Protein AF-A0A931U7K0-F1 (afdb_monomer_lite)

Foldseek 3Di:
DDDDDDDDDDDDDDPPPPPPPPPPDPVVVVVVVVVVLQVLLVVLLLVQQVCLVLLLCLLVLLLLLQQLPDDNVQSCCCLVPQKHAFFAPDLVDHDRAWIARSNQRFIWGNPDPAQADADALPPGDDDDDPHRTDGQDSNRCCVTAVPDDPVSGDDSVVSSVVSNVSSPGDGPDDVVVVVVSVVCSVVSVVVSVVVNVRHDNVSSNVVCVVVVRDD

Secondary structure (DSSP, 8-state):
--------------------------HHHHHHHHHHHHHHHHHHHHHHHTTHHHHTTHHHHHHHHTTSSS-HHHHHHHHHHSEEEEEEEETTEEEEEEEEETTT--EEESS-SS------TTS-----TT---EEPPHHHHIIIIISS-TTTS--HHHHHHHHHHHHHSPP-S-HHHHHHHHHHHHHHHHHHHHHHHTS-HHHHHHHHHHTT---

Radius of gyration: 27.3 Å; chains: 1; bounding box: 42×77×93 Å

Sequence (215 aa):
MFRLSNAKSKRGGPEFREIVASVEWPNQAVENADKIVAQAAWEIRQYYFRQIHLLRQIPYLALEANGHGGWLDECGRAYRHCIMAVHQEEETFGSYDMFIELRSGVLIGATSPDKSYYITPAQTIQFGENASLSCAGDKEIYTKLAHQDERFRFNVIDKIHYLKEMAERPYHNQPEEVADAFRDKEQYRLELDEMMATLPEEQVLDVLRSRGFDI

pLDDT: mean 73.13, std 19.92, range [29.05, 96.69]

Structure (mmCIF, N/CA/C/O backbone):
data_AF-A0A931U7K0-F1
#
_entry.id   AF-A0A931U7K0-F1
#
loop_
_atom_site.group_PDB
_atom_site.id
_atom_site.type_symbol
_atom_site.label_atom_id
_atom_site.label_alt_id
_atom_site.label_comp_id
_atom_site.label_asym_id
_atom_site.label_entity_id
_atom_site.label_seq_id
_atom_site.pdbx_PDB_ins_code
_atom_site.Cartn_x
_atom_site.Cartn_y
_atom_site.Cartn_z
_atom_site.occupancy
_atom_site.B_iso_or_equiv
_atom_site.auth_seq_id
_atom_site.auth_comp_id
_atom_site.auth_asym_id
_atom_site.auth_atom_id
_atom_site.pdbx_PDB_model_num
ATOM 1 N N . MET A 1 1 ? 12.683 57.704 -71.465 1.00 34.00 1 MET A N 1
ATOM 2 C CA . MET A 1 1 ? 13.774 57.615 -70.471 1.00 34.00 1 MET A CA 1
ATOM 3 C C . MET A 1 1 ? 13.679 56.268 -69.767 1.00 34.00 1 MET A C 1
ATOM 5 O O . MET A 1 1 ? 12.595 55.923 -69.333 1.00 34.00 1 MET A O 1
ATOM 9 N N . PHE A 1 2 ? 14.819 55.576 -69.695 1.00 29.05 2 PHE A N 1
ATOM 10 C CA . PHE A 1 2 ? 15.212 54.442 -68.841 1.00 29.05 2 PHE A CA 1
ATOM 11 C C . PHE A 1 2 ? 14.593 53.026 -68.966 1.00 29.05 2 PHE A C 1
ATOM 13 O O . PHE A 1 2 ? 13.405 52.785 -68.805 1.00 29.05 2 PHE A O 1
ATOM 20 N N . ARG A 1 3 ? 15.546 52.108 -69.218 1.00 37.50 3 ARG A N 1
ATOM 21 C CA . ARG A 1 3 ? 15.610 50.636 -69.149 1.00 37.50 3 ARG A CA 1
ATOM 22 C C . ARG A 1 3 ? 15.096 50.035 -67.831 1.00 37.50 3 ARG A C 1
ATOM 24 O O . ARG A 1 3 ? 15.230 50.682 -66.803 1.00 37.50 3 ARG A O 1
ATOM 31 N N . LEU A 1 4 ? 14.794 48.729 -67.851 1.00 33.03 4 LEU A N 1
ATOM 32 C CA . LEU A 1 4 ? 15.520 47.713 -67.063 1.00 33.03 4 LEU A CA 1
ATOM 33 C C . LEU A 1 4 ? 15.369 46.313 -67.694 1.00 33.03 4 LEU A C 1
ATOM 35 O O . LEU A 1 4 ? 14.311 45.926 -68.176 1.00 33.03 4 LEU A O 1
ATOM 39 N N . SER A 1 5 ? 16.490 45.597 -67.743 1.00 36.03 5 SER A N 1
ATOM 40 C CA . SER A 1 5 ? 16.723 44.302 -68.385 1.00 36.03 5 SER A CA 1
ATOM 41 C C . SER A 1 5 ? 16.545 43.142 -67.402 1.00 36.03 5 SER A C 1
ATOM 43 O O . SER A 1 5 ? 17.238 43.109 -66.387 1.00 36.03 5 SER A O 1
ATOM 45 N N . ASN A 1 6 ? 15.721 42.145 -67.739 1.00 34.81 6 ASN A N 1
ATOM 46 C CA . ASN A 1 6 ? 15.686 40.863 -67.028 1.00 34.81 6 ASN A CA 1
ATOM 47 C C . ASN A 1 6 ? 16.740 39.910 -67.608 1.00 34.81 6 ASN A C 1
ATOM 49 O O . ASN A 1 6 ? 16.528 39.276 -68.642 1.00 34.81 6 ASN A O 1
ATOM 53 N N . ALA A 1 7 ? 17.883 39.806 -66.929 1.00 37.69 7 ALA A N 1
ATOM 54 C CA . ALA A 1 7 ? 18.879 38.775 -67.184 1.00 37.69 7 ALA A CA 1
ATOM 55 C C . ALA A 1 7 ? 18.537 37.512 -66.376 1.00 37.69 7 ALA A C 1
ATOM 57 O O . ALA A 1 7 ? 18.463 37.535 -65.149 1.00 37.69 7 ALA A O 1
ATOM 58 N N . LYS A 1 8 ? 18.337 36.397 -67.089 1.00 42.44 8 LYS A N 1
ATOM 59 C CA . LYS A 1 8 ? 18.205 35.045 -66.534 1.00 42.44 8 LYS A CA 1
ATOM 60 C C . LYS A 1 8 ? 19.458 34.677 -65.733 1.00 42.44 8 LYS A C 1
ATOM 62 O O . LYS A 1 8 ? 20.538 34.541 -66.302 1.00 42.44 8 LYS A O 1
ATOM 67 N N . SER A 1 9 ? 19.301 34.439 -64.434 1.00 37.34 9 SER A N 1
ATOM 68 C CA . SER A 1 9 ? 20.312 33.783 -63.603 1.00 37.34 9 SER A CA 1
ATOM 69 C C . SER A 1 9 ? 20.130 32.267 -63.710 1.00 37.34 9 SER A C 1
ATOM 71 O O . SER A 1 9 ? 19.174 31.706 -63.181 1.00 37.34 9 SER A O 1
ATOM 73 N N . LYS A 1 10 ? 21.052 31.601 -64.416 1.00 48.19 10 LYS A N 1
ATOM 74 C CA . LYS A 1 10 ? 21.343 30.180 -64.199 1.00 48.19 10 LYS A CA 1
ATOM 75 C C . LYS A 1 10 ? 21.933 30.049 -62.791 1.00 48.19 10 LYS A C 1
ATOM 77 O O . LYS A 1 10 ? 22.988 30.624 -62.534 1.00 48.19 10 LYS A O 1
ATOM 82 N N . ARG A 1 11 ? 21.298 29.282 -61.906 1.00 38.78 11 ARG A N 1
ATOM 83 C CA . ARG A 1 11 ? 21.956 28.720 -60.719 1.00 38.78 11 ARG A CA 1
ATOM 84 C C . ARG A 1 11 ? 21.867 27.205 -60.811 1.00 38.78 11 ARG A C 1
ATOM 86 O O . ARG A 1 11 ? 20.785 26.646 -60.691 1.00 38.78 11 ARG A O 1
ATOM 93 N N . GLY A 1 12 ? 23.009 26.568 -61.058 1.00 45.06 12 GLY A N 1
ATOM 94 C CA . GLY A 1 12 ? 23.221 25.201 -60.609 1.00 45.06 12 GLY A CA 1
ATOM 95 C C . GLY A 1 12 ? 23.338 25.240 -59.090 1.00 45.06 12 GLY A C 1
ATOM 96 O O . GLY A 1 12 ? 24.205 25.933 -58.562 1.00 45.06 12 GLY A O 1
ATOM 97 N N . GLY A 1 13 ? 22.420 24.571 -58.405 1.00 32.88 13 GLY A N 1
ATOM 98 C CA . GLY A 1 13 ? 22.534 24.227 -56.993 1.00 32.88 13 GLY A CA 1
ATOM 99 C C . GLY A 1 13 ? 22.579 22.704 -56.885 1.00 32.88 13 GLY A C 1
ATOM 100 O O . GLY A 1 13 ? 21.988 22.0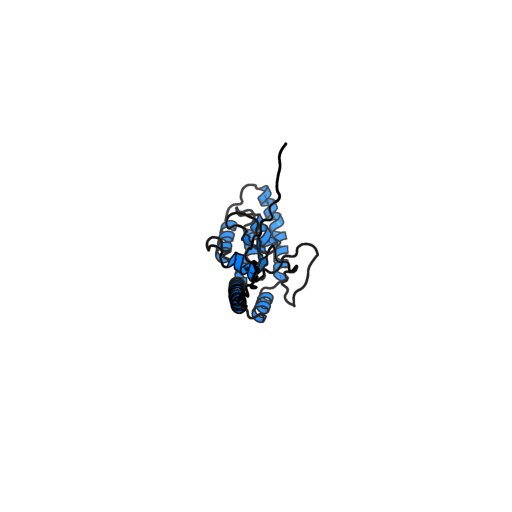41 -57.741 1.00 32.88 13 GLY A O 1
ATOM 101 N N . PRO A 1 14 ? 23.298 22.136 -55.905 1.00 42.47 14 PRO A N 1
ATOM 102 C CA . PRO A 1 14 ? 23.315 20.695 -55.716 1.00 42.47 14 PRO A CA 1
ATOM 103 C C . PRO A 1 14 ? 21.891 20.222 -55.408 1.00 42.47 14 PRO A C 1
ATOM 105 O O . PRO A 1 14 ? 21.208 20.808 -54.567 1.00 42.47 14 PRO A O 1
ATOM 108 N N . GLU A 1 15 ? 21.436 19.184 -56.112 1.00 40.62 15 GLU A N 1
ATOM 109 C CA . GLU A 1 15 ? 20.228 18.449 -55.748 1.00 40.62 15 GLU A CA 1
ATOM 110 C C . GLU A 1 15 ? 20.432 17.904 -54.331 1.00 40.62 15 GLU A C 1
ATOM 112 O O . GLU A 1 15 ? 21.171 16.940 -54.123 1.00 40.62 15 GLU A O 1
ATOM 117 N N . PHE A 1 16 ? 19.809 18.539 -53.339 1.00 39.91 16 PHE A N 1
ATOM 118 C CA . PHE A 1 16 ? 19.656 17.946 -52.019 1.00 39.91 16 PHE A CA 1
ATOM 119 C C . PHE A 1 16 ? 18.720 16.749 -52.175 1.00 39.91 16 PHE A C 1
ATOM 121 O O . PHE A 1 16 ? 17.500 16.872 -52.096 1.00 39.91 16 PHE A O 1
ATOM 128 N N . ARG A 1 17 ? 19.294 15.574 -52.442 1.00 45.75 17 ARG A N 1
ATOM 129 C CA . ARG A 1 17 ? 18.623 14.317 -52.131 1.00 45.75 17 ARG A CA 1
ATOM 130 C C . ARG A 1 17 ? 18.579 14.232 -50.616 1.00 45.75 17 ARG A C 1
ATOM 132 O O . ARG A 1 17 ? 19.604 14.011 -49.978 1.00 45.75 17 ARG A O 1
ATOM 139 N N . GLU A 1 18 ? 17.400 14.461 -50.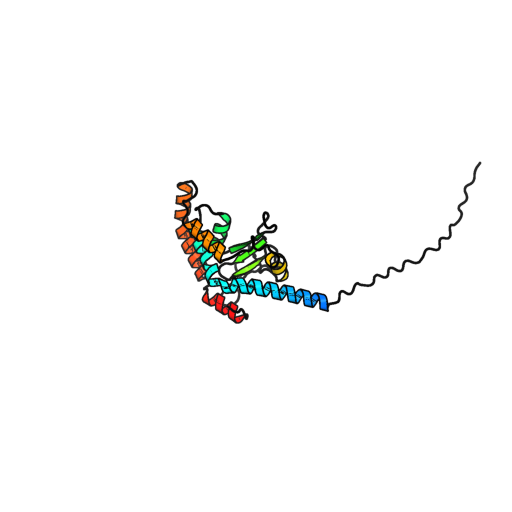060 1.00 45.34 18 GLU A N 1
ATOM 140 C CA . GLU A 1 18 ? 17.081 14.131 -48.680 1.00 45.34 18 GLU A CA 1
ATOM 141 C C . GLU A 1 18 ? 17.308 12.621 -48.515 1.00 45.34 18 GLU A C 1
ATOM 143 O O . GLU A 1 18 ? 16.473 11.794 -48.879 1.00 45.34 18 GLU A O 1
ATOM 148 N N . ILE A 1 19 ? 18.496 12.234 -48.048 1.00 46.66 19 ILE A N 1
ATOM 149 C CA . ILE A 1 19 ? 18.713 10.890 -47.526 1.00 46.66 19 ILE A CA 1
ATOM 150 C C . ILE A 1 19 ? 18.033 10.900 -46.162 1.00 46.66 19 ILE A C 1
ATOM 152 O O . ILE A 1 19 ? 18.671 11.137 -45.138 1.00 46.66 19 ILE A O 1
ATOM 156 N N . VAL A 1 20 ? 16.721 10.671 -46.144 1.00 45.75 20 VAL A N 1
ATOM 157 C CA . VAL A 1 20 ? 16.047 10.211 -44.931 1.00 45.75 20 VAL A CA 1
ATOM 158 C C . VAL A 1 20 ? 16.459 8.752 -44.771 1.00 45.75 20 VAL A C 1
ATOM 160 O O . VAL A 1 20 ? 15.732 7.833 -45.134 1.00 45.75 20 VAL A O 1
ATOM 163 N N . ALA A 1 21 ? 17.692 8.530 -44.312 1.00 48.03 21 ALA A N 1
ATOM 164 C CA . ALA A 1 21 ? 18.045 7.244 -43.746 1.00 48.03 21 ALA A CA 1
ATOM 165 C C . ALA A 1 21 ? 17.130 7.087 -42.533 1.00 48.03 21 ALA A C 1
ATOM 167 O O . ALA A 1 21 ? 17.248 7.841 -41.565 1.00 48.03 21 ALA A O 1
ATOM 168 N N . SER A 1 22 ? 16.166 6.171 -42.615 1.00 52.16 22 SER A N 1
ATOM 169 C CA . SER A 1 22 ? 15.440 5.720 -41.438 1.00 52.16 22 SER A CA 1
ATOM 170 C C . SER A 1 22 ? 16.491 5.299 -40.421 1.00 52.16 22 SER A C 1
ATOM 172 O O . SER A 1 22 ? 17.269 4.383 -40.682 1.00 52.16 22 SER A O 1
ATOM 174 N N . VAL A 1 23 ? 16.575 6.019 -39.302 1.00 57.31 23 VAL A N 1
ATOM 175 C CA . VAL A 1 23 ? 17.407 5.600 -38.177 1.00 57.31 23 VAL A CA 1
ATOM 176 C C . VAL A 1 23 ? 16.781 4.309 -37.663 1.00 57.31 23 VAL A C 1
ATOM 178 O O . VAL A 1 23 ? 15.816 4.336 -36.902 1.00 57.31 23 VAL A O 1
ATOM 181 N N . GLU A 1 24 ? 17.277 3.174 -38.149 1.00 51.31 24 GLU A N 1
ATOM 182 C CA . GLU A 1 24 ? 16.967 1.870 -37.584 1.00 51.31 24 GLU A CA 1
ATOM 183 C C . GLU A 1 24 ? 17.677 1.801 -36.236 1.00 51.31 24 GLU A C 1
ATOM 185 O O . GLU A 1 24 ? 18.872 1.517 -36.142 1.00 51.31 24 GLU A O 1
ATOM 190 N N . TRP A 1 25 ? 16.948 2.134 -35.172 1.00 52.38 25 TRP A N 1
ATOM 191 C CA . TRP A 1 25 ? 17.397 1.811 -33.828 1.00 52.38 25 TRP A CA 1
ATOM 192 C C . TRP A 1 25 ? 17.549 0.290 -33.755 1.00 52.38 25 TRP A C 1
ATOM 194 O O . TRP A 1 25 ? 16.618 -0.423 -34.133 1.00 52.38 25 TRP A O 1
ATOM 204 N N . PRO A 1 26 ? 18.699 -0.242 -33.313 1.00 57.72 26 PRO A N 1
ATOM 205 C CA . PRO A 1 26 ? 18.871 -1.680 -33.225 1.00 57.72 26 PRO A CA 1
ATOM 206 C C . PRO A 1 26 ? 17.840 -2.217 -32.230 1.00 57.72 26 PRO A C 1
ATOM 208 O O . PRO A 1 26 ? 17.949 -1.962 -31.032 1.00 57.72 26 PRO A O 1
ATOM 211 N N . ASN A 1 27 ? 16.838 -2.950 -32.723 1.00 63.41 27 ASN A N 1
ATOM 212 C CA . ASN A 1 27 ? 15.735 -3.495 -31.918 1.00 63.41 27 ASN A CA 1
ATOM 213 C C . ASN A 1 27 ? 16.239 -4.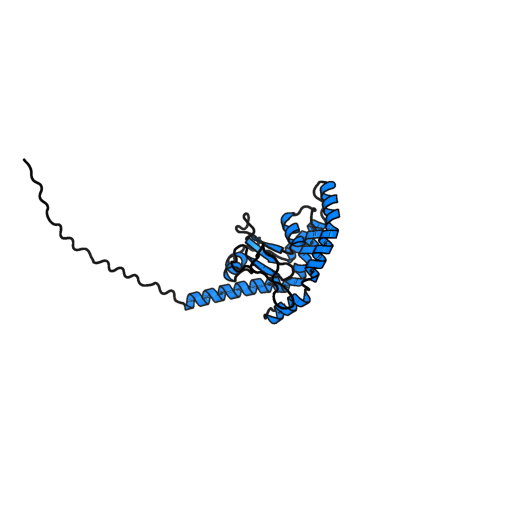258 -30.680 1.00 63.41 27 ASN A C 1
ATOM 215 O O . ASN A 1 27 ? 15.630 -4.202 -29.618 1.00 63.41 27 ASN A O 1
ATOM 219 N N . GLN A 1 28 ? 17.421 -4.871 -30.778 1.00 64.25 28 GLN A N 1
ATOM 220 C CA . GLN A 1 28 ? 18.087 -5.562 -29.677 1.00 64.25 28 GLN A CA 1
ATOM 221 C C . GLN A 1 28 ? 18.470 -4.642 -28.498 1.00 64.25 28 GLN A C 1
ATOM 223 O O . GLN A 1 28 ? 18.481 -5.084 -27.352 1.00 64.25 28 GLN A O 1
ATOM 228 N N . ALA A 1 29 ? 18.775 -3.364 -28.746 1.00 71.00 29 ALA A N 1
ATOM 229 C CA . ALA A 1 29 ? 19.045 -2.390 -27.687 1.00 71.00 29 ALA A CA 1
ATOM 230 C C . ALA A 1 29 ? 17.761 -1.984 -26.946 1.00 71.00 29 ALA A C 1
ATOM 232 O O . ALA A 1 29 ? 17.790 -1.836 -25.726 1.00 71.00 29 ALA A O 1
ATOM 233 N N . VAL A 1 30 ? 16.642 -1.866 -27.670 1.00 74.38 30 VAL A N 1
ATOM 234 C CA . VAL A 1 30 ? 15.321 -1.582 -27.088 1.00 74.38 30 VAL A CA 1
ATOM 235 C C . VAL A 1 30 ? 14.842 -2.770 -26.252 1.00 74.38 30 VAL A C 1
ATOM 237 O O . VAL A 1 30 ? 14.528 -2.593 -25.082 1.00 74.38 30 VAL A O 1
ATOM 240 N N . GLU A 1 31 ? 14.918 -3.995 -26.782 1.00 78.12 31 GLU A N 1
ATOM 241 C CA . GLU A 1 31 ? 14.551 -5.214 -26.042 1.00 78.12 31 GLU A CA 1
ATOM 242 C C . GLU A 1 31 ? 15.363 -5.399 -24.751 1.00 78.12 31 GLU A C 1
ATOM 244 O O . GLU A 1 31 ? 14.840 -5.853 -23.734 1.00 78.12 31 GLU A O 1
ATOM 249 N N . ASN A 1 32 ? 16.656 -5.066 -24.773 1.00 83.69 32 ASN A N 1
ATOM 250 C CA . ASN A 1 32 ? 17.492 -5.134 -23.576 1.00 83.69 32 ASN A CA 1
ATOM 251 C C . ASN A 1 32 ? 17.107 -4.062 -22.547 1.00 83.69 32 ASN A C 1
ATOM 253 O O . ASN A 1 32 ? 17.093 -4.356 -21.353 1.00 83.69 32 ASN A O 1
ATOM 257 N N . ALA A 1 33 ? 16.771 -2.847 -22.991 1.00 80.69 33 ALA A N 1
ATOM 258 C CA . ALA A 1 33 ? 16.271 -1.799 -22.106 1.00 80.69 33 ALA A CA 1
ATOM 259 C C . ALA A 1 33 ? 14.924 -2.191 -21.474 1.00 80.69 33 ALA A C 1
ATOM 261 O O . ALA A 1 33 ? 14.761 -2.056 -20.262 1.00 80.69 33 ALA A O 1
ATOM 262 N N . ASP A 1 34 ? 14.007 -2.764 -22.257 1.00 85.06 34 ASP A N 1
ATOM 263 C CA . ASP A 1 34 ? 12.708 -3.238 -21.767 1.00 85.06 34 ASP A CA 1
ATOM 264 C C . ASP A 1 34 ? 12.866 -4.345 -20.715 1.00 85.06 34 ASP A C 1
ATOM 266 O O . ASP A 1 34 ? 12.180 -4.331 -19.692 1.00 85.06 34 ASP A O 1
ATOM 270 N N . LYS A 1 35 ? 13.824 -5.265 -20.900 1.00 89.88 35 LYS A N 1
ATOM 271 C CA . LYS A 1 35 ? 14.152 -6.289 -19.891 1.00 89.88 35 LYS A CA 1
ATOM 272 C C . LYS A 1 35 ? 14.652 -5.684 -18.581 1.00 89.88 35 LYS A C 1
ATOM 274 O O . LYS A 1 35 ? 14.275 -6.173 -17.522 1.00 89.88 35 LYS A O 1
ATOM 279 N N . ILE A 1 36 ? 15.482 -4.642 -18.638 1.00 87.94 36 ILE A N 1
ATOM 280 C CA . ILE A 1 36 ? 15.983 -3.954 -17.436 1.00 87.94 36 ILE A CA 1
ATOM 281 C C . ILE A 1 36 ? 14.826 -3.279 -16.694 1.00 87.94 36 ILE A C 1
ATOM 283 O O . ILE A 1 36 ? 14.701 -3.442 -15.481 1.00 87.94 36 ILE A O 1
ATOM 287 N N . VAL A 1 37 ? 13.959 -2.570 -17.423 1.00 89.44 37 VAL A N 1
ATOM 288 C CA . VAL A 1 37 ? 12.766 -1.914 -16.867 1.00 89.44 37 VAL A CA 1
ATOM 289 C C . VAL A 1 37 ? 11.847 -2.936 -16.196 1.00 89.44 37 VAL A C 1
ATOM 291 O O . VAL A 1 37 ? 11.467 -2.750 -15.039 1.00 89.44 37 VAL A O 1
ATOM 294 N N . ALA A 1 38 ? 11.534 -4.034 -16.888 1.00 88.06 38 ALA A N 1
ATOM 295 C CA . ALA A 1 38 ? 10.683 -5.098 -16.364 1.00 88.06 38 ALA A CA 1
ATOM 296 C C . ALA A 1 38 ? 11.290 -5.765 -15.120 1.00 88.06 38 ALA A C 1
ATOM 298 O O . ALA A 1 38 ? 10.591 -5.969 -14.126 1.00 88.06 38 ALA A O 1
ATOM 299 N N . GLN A 1 39 ? 12.595 -6.054 -15.139 1.00 90.56 39 GLN A N 1
ATOM 300 C CA . GLN A 1 39 ? 13.295 -6.670 -14.011 1.00 90.56 39 GLN A CA 1
ATOM 301 C C . GLN A 1 39 ? 13.289 -5.762 -12.776 1.00 90.56 39 GLN A C 1
ATOM 303 O O . GLN A 1 39 ? 12.909 -6.199 -11.694 1.00 90.56 39 GLN A O 1
ATOM 308 N N . ALA A 1 40 ? 13.644 -4.487 -12.931 1.00 90.50 40 ALA A N 1
ATOM 309 C CA . ALA A 1 40 ? 13.647 -3.538 -11.822 1.00 90.50 40 ALA A CA 1
ATOM 310 C C . ALA A 1 40 ? 12.233 -3.317 -11.252 1.00 90.50 40 ALA A C 1
ATOM 312 O O . ALA A 1 40 ? 12.045 -3.312 -10.035 1.00 90.50 40 ALA A O 1
ATOM 313 N N . ALA A 1 41 ? 11.212 -3.206 -12.109 1.00 90.38 41 ALA A N 1
ATOM 314 C CA . ALA A 1 41 ? 9.824 -3.122 -11.657 1.00 90.38 41 ALA A CA 1
ATOM 315 C C . ALA A 1 41 ? 9.378 -4.390 -10.909 1.00 90.38 41 ALA A C 1
ATOM 317 O O . ALA A 1 41 ? 8.655 -4.306 -9.914 1.00 90.38 41 ALA A O 1
ATOM 318 N N . TRP A 1 42 ? 9.811 -5.569 -11.361 1.00 88.12 42 TRP A N 1
ATOM 319 C CA . TRP A 1 42 ? 9.556 -6.834 -10.675 1.00 88.12 42 TRP A CA 1
ATOM 320 C C . TRP A 1 42 ? 10.208 -6.878 -9.287 1.00 88.12 42 TRP A C 1
ATOM 322 O O . TRP A 1 42 ? 9.531 -7.229 -8.323 1.00 88.12 42 TRP A O 1
ATOM 332 N N . GLU A 1 43 ? 11.465 -6.451 -9.149 1.00 91.12 43 GLU A N 1
ATOM 333 C CA . GLU A 1 43 ? 12.170 -6.405 -7.856 1.00 91.12 43 GLU A CA 1
ATOM 334 C C . GLU A 1 43 ? 11.499 -5.453 -6.858 1.00 91.12 43 GLU A C 1
ATOM 336 O O . GLU A 1 43 ? 11.337 -5.791 -5.684 1.00 91.12 43 GLU A O 1
ATOM 341 N N . ILE A 1 44 ? 11.031 -4.294 -7.326 1.00 92.19 44 ILE A N 1
ATOM 342 C CA . ILE A 1 44 ? 10.290 -3.337 -6.493 1.00 92.19 44 ILE A CA 1
ATOM 343 C C . ILE A 1 44 ? 8.962 -3.940 -6.013 1.00 92.19 44 ILE A C 1
ATOM 345 O O . ILE A 1 44 ? 8.605 -3.804 -4.843 1.00 92.19 44 ILE A O 1
ATOM 349 N N . ARG A 1 45 ? 8.235 -4.656 -6.880 1.00 89.75 45 ARG A N 1
ATOM 350 C CA . ARG A 1 45 ? 7.015 -5.371 -6.470 1.00 89.75 45 ARG A CA 1
ATOM 351 C C . ARG A 1 45 ? 7.319 -6.451 -5.430 1.00 89.75 45 ARG A C 1
ATOM 353 O O . ARG A 1 45 ? 6.648 -6.507 -4.404 1.00 89.75 45 ARG A O 1
ATOM 360 N N . GLN A 1 46 ? 8.352 -7.265 -5.661 1.00 88.75 46 GLN A N 1
ATOM 361 C CA . GLN A 1 46 ? 8.804 -8.296 -4.714 1.00 88.75 46 GLN A CA 1
ATOM 362 C C . GLN A 1 46 ? 9.118 -7.707 -3.336 1.00 88.75 46 GLN A C 1
ATOM 364 O O . GLN A 1 46 ? 8.715 -8.274 -2.320 1.00 88.75 46 GLN A O 1
ATOM 369 N N . TYR A 1 47 ? 9.796 -6.555 -3.292 1.00 91.94 47 TYR A N 1
ATOM 370 C CA . TYR A 1 47 ? 10.095 -5.856 -2.044 1.00 91.94 47 TYR A CA 1
ATOM 371 C C . TYR A 1 47 ? 8.829 -5.582 -1.223 1.00 91.94 47 TYR A C 1
ATOM 373 O O . TYR A 1 47 ? 8.796 -5.897 -0.033 1.00 91.94 47 TYR A O 1
ATOM 381 N N . TYR A 1 48 ? 7.772 -5.047 -1.838 1.00 92.00 48 TYR A N 1
ATOM 382 C CA . TYR A 1 48 ? 6.519 -4.775 -1.129 1.00 92.00 48 TYR A CA 1
ATOM 383 C C . TYR A 1 48 ? 5.749 -6.042 -0.759 1.00 92.00 48 TYR A C 1
ATOM 385 O O . TYR A 1 48 ? 5.236 -6.141 0.354 1.00 92.00 48 TYR A O 1
ATOM 393 N N . PHE A 1 49 ? 5.718 -7.039 -1.641 1.00 89.88 49 PHE A N 1
ATOM 394 C CA . PHE A 1 49 ? 5.026 -8.299 -1.374 1.00 89.88 49 PHE A CA 1
ATOM 395 C C . PHE A 1 49 ? 5.619 -9.071 -0.192 1.00 89.88 49 PHE A C 1
ATOM 397 O O . PHE A 1 49 ? 4.868 -9.580 0.637 1.00 89.88 49 PHE A O 1
ATOM 404 N N . ARG A 1 50 ? 6.947 -9.065 -0.025 1.00 90.56 50 ARG A N 1
ATOM 405 C CA . ARG A 1 50 ? 7.636 -9.633 1.155 1.00 90.56 50 ARG A CA 1
ATOM 406 C C . ARG A 1 50 ? 7.286 -8.947 2.473 1.00 90.56 50 ARG A C 1
ATOM 408 O O . ARG A 1 50 ? 7.564 -9.479 3.542 1.00 90.56 50 ARG A O 1
ATOM 415 N N . GLN A 1 51 ? 6.679 -7.768 2.413 1.00 93.75 51 GLN A N 1
ATOM 416 C CA . GLN A 1 51 ? 6.307 -6.972 3.577 1.00 93.75 51 GLN A CA 1
ATOM 417 C C . GLN A 1 51 ? 4.796 -6.945 3.804 1.00 93.75 51 GLN A C 1
ATOM 419 O O . GLN A 1 51 ? 4.318 -6.108 4.568 1.00 93.75 51 GLN A O 1
ATOM 424 N N . ILE A 1 52 ? 4.032 -7.845 3.179 1.00 91.38 52 ILE A N 1
ATOM 425 C CA . ILE A 1 52 ? 2.568 -7.816 3.245 1.00 91.38 52 ILE A CA 1
ATOM 426 C C . ILE A 1 52 ? 2.028 -7.833 4.682 1.00 91.38 52 ILE A C 1
ATOM 428 O O . ILE A 1 52 ? 1.180 -7.013 5.030 1.00 91.38 52 ILE A O 1
ATOM 432 N N . HIS A 1 53 ? 2.636 -8.644 5.550 1.00 92.19 53 HIS A N 1
ATOM 433 C CA . HIS A 1 53 ? 2.331 -8.713 6.982 1.00 92.19 53 HIS A CA 1
ATOM 434 C C . HIS A 1 53 ? 2.490 -7.371 7.706 1.00 92.19 53 HIS A C 1
ATOM 436 O O . HIS A 1 53 ? 1.792 -7.090 8.680 1.00 92.19 53 HIS A O 1
ATOM 442 N N . LEU A 1 54 ? 3.430 -6.539 7.257 1.00 96.50 54 LEU A N 1
ATOM 443 C CA . LEU A 1 54 ? 3.678 -5.213 7.814 1.00 96.50 54 LEU A CA 1
ATOM 444 C C . LEU A 1 54 ? 2.726 -4.182 7.203 1.00 96.50 54 LEU A C 1
ATOM 446 O O . LEU A 1 54 ? 2.108 -3.409 7.932 1.00 96.50 54 LEU A O 1
ATOM 450 N N . LEU A 1 55 ? 2.548 -4.207 5.879 1.00 95.88 55 LEU A N 1
ATOM 451 C CA . LEU A 1 55 ? 1.633 -3.314 5.164 1.00 95.88 55 LEU A CA 1
ATOM 452 C C . LEU A 1 55 ? 0.210 -3.397 5.725 1.00 95.88 55 LEU A C 1
ATOM 454 O O . LEU A 1 55 ? -0.419 -2.368 5.964 1.00 95.88 55 LEU A O 1
ATOM 458 N N . ARG A 1 56 ? -0.261 -4.606 6.042 1.00 94.94 56 ARG A N 1
ATOM 459 C CA . ARG A 1 56 ? -1.599 -4.851 6.599 1.00 94.94 56 ARG A CA 1
ATOM 460 C C . ARG A 1 56 ? -1.807 -4.310 8.016 1.00 94.94 56 ARG A C 1
ATOM 462 O O . ARG A 1 56 ? -2.950 -4.191 8.447 1.00 94.94 56 ARG A O 1
ATOM 469 N N . GLN A 1 57 ? -0.743 -3.938 8.730 1.00 96.69 57 GLN A N 1
ATOM 470 C CA . GLN A 1 57 ? -0.840 -3.264 10.033 1.00 96.69 57 GLN A CA 1
ATOM 471 C C . GLN A 1 57 ? -1.069 -1.755 9.892 1.00 96.69 57 GLN A C 1
ATOM 473 O O . GLN A 1 57 ? -1.631 -1.132 10.792 1.00 96.69 57 GLN A O 1
ATOM 478 N N . ILE A 1 58 ? -0.646 -1.161 8.770 1.00 96.06 58 ILE A N 1
ATOM 479 C CA . ILE A 1 58 ? -0.687 0.290 8.551 1.00 96.06 58 ILE A CA 1
ATOM 480 C C . ILE A 1 58 ? -2.107 0.864 8.669 1.00 96.06 58 ILE A C 1
ATOM 482 O O . ILE A 1 58 ? -2.237 1.868 9.365 1.00 96.06 58 ILE A O 1
ATOM 486 N N . PRO A 1 59 ? -3.173 0.279 8.078 1.00 94.50 59 PRO A N 1
ATOM 487 C CA . PRO A 1 59 ? -4.528 0.823 8.205 1.00 94.50 59 PRO A CA 1
ATOM 488 C C . PRO A 1 59 ? -4.990 0.964 9.661 1.00 94.50 59 PRO A C 1
ATOM 490 O O . PRO A 1 59 ? -5.522 2.002 10.043 1.00 94.50 59 PRO A O 1
ATOM 493 N N . TYR A 1 60 ? -4.719 -0.046 10.492 1.00 95.44 60 TYR A N 1
ATOM 494 C CA . TYR A 1 60 ? -5.070 -0.024 11.912 1.00 95.44 60 TYR A CA 1
ATOM 495 C C . TYR A 1 60 ? -4.262 1.024 12.676 1.00 95.44 60 TYR A C 1
ATOM 497 O O . TYR A 1 60 ? -4.825 1.820 13.419 1.00 95.44 60 TYR A O 1
ATOM 505 N N . LEU A 1 61 ? -2.947 1.082 12.450 1.00 93.94 61 LEU A N 1
ATOM 506 C CA . LEU A 1 61 ? -2.092 2.092 13.080 1.00 93.94 61 LEU A CA 1
ATOM 507 C C . LEU A 1 61 ? -2.457 3.516 12.640 1.00 93.94 61 LEU A C 1
ATOM 509 O O . LEU A 1 61 ? -2.386 4.442 13.440 1.00 93.94 61 LEU A O 1
ATOM 513 N N . ALA A 1 62 ? -2.877 3.698 11.389 1.00 91.50 62 ALA A N 1
ATOM 514 C CA . ALA A 1 62 ? -3.345 4.977 10.871 1.00 91.50 62 ALA A CA 1
ATOM 515 C C . ALA A 1 62 ? -4.678 5.408 11.495 1.00 91.50 62 ALA A C 1
ATOM 517 O O . ALA A 1 62 ? -4.859 6.593 11.775 1.00 91.50 62 ALA A O 1
ATOM 518 N N . LEU A 1 63 ? -5.590 4.463 11.748 1.00 90.38 63 LEU A N 1
ATOM 519 C CA . LEU A 1 63 ? -6.816 4.726 12.502 1.00 90.38 63 LEU A CA 1
ATOM 520 C C . LEU A 1 63 ? -6.502 5.145 13.945 1.00 90.38 63 LEU A C 1
ATOM 522 O O . LEU A 1 63 ? -7.124 6.069 14.467 1.00 90.38 63 LEU A O 1
ATOM 526 N N . GLU A 1 64 ? -5.516 4.503 14.577 1.00 89.31 64 GLU A N 1
ATOM 527 C CA . GLU A 1 64 ? -5.056 4.871 15.919 1.00 89.31 64 GLU A CA 1
ATOM 528 C C . GLU A 1 64 ? -4.394 6.252 15.956 1.00 89.31 64 GLU A C 1
ATOM 530 O O . GLU A 1 64 ? -4.691 7.041 16.844 1.00 89.31 64 GLU A O 1
ATOM 535 N N . ALA A 1 65 ? -3.558 6.576 14.970 1.00 87.00 65 ALA A N 1
ATOM 536 C CA . ALA A 1 65 ? -2.860 7.857 14.866 1.00 87.00 65 ALA A CA 1
ATOM 537 C C . ALA A 1 65 ? -3.756 9.036 14.429 1.00 87.00 65 ALA A C 1
ATOM 539 O O . ALA A 1 65 ? -3.326 10.195 14.472 1.00 87.00 65 ALA A O 1
ATOM 540 N N . ASN A 1 66 ? -4.988 8.773 13.985 1.00 83.25 66 ASN A N 1
ATOM 541 C CA . ASN A 1 66 ? -5.882 9.793 13.447 1.00 83.25 66 ASN A CA 1
ATOM 542 C C . ASN A 1 66 ? -6.201 10.881 14.492 1.00 83.25 66 ASN A C 1
ATOM 544 O O . ASN A 1 66 ? -6.712 10.592 15.571 1.00 83.25 66 ASN A O 1
ATOM 548 N N . GLY A 1 67 ? -5.917 12.147 14.168 1.00 74.25 67 GLY A N 1
ATOM 549 C CA . GLY A 1 67 ? -6.122 13.288 15.076 1.00 74.25 67 GLY A CA 1
ATOM 550 C C . GLY A 1 67 ? -4.971 13.572 16.057 1.00 74.25 67 GLY A C 1
ATOM 551 O O . GLY A 1 67 ? -4.998 14.592 16.748 1.00 74.25 67 GLY A O 1
ATOM 552 N N . HIS A 1 68 ? -3.922 12.743 16.089 1.00 75.69 68 HIS A N 1
ATOM 553 C CA . HIS A 1 68 ? -2.814 12.858 17.051 1.00 75.69 68 HIS A CA 1
ATOM 554 C C . HIS A 1 68 ? -1.574 13.621 16.527 1.00 75.69 68 HIS A C 1
ATOM 556 O O . HIS A 1 68 ? -0.452 13.417 16.986 1.00 75.69 68 HIS A O 1
ATOM 562 N N . GLY A 1 69 ? -1.750 14.536 15.565 1.00 59.78 69 GLY A N 1
ATOM 563 C CA . GLY A 1 69 ? -0.652 15.372 15.043 1.00 59.78 69 GLY A CA 1
ATOM 564 C C . GLY A 1 69 ? 0.055 14.851 13.790 1.00 59.78 69 GLY A C 1
ATOM 565 O O . GLY A 1 69 ? 1.207 15.213 13.548 1.00 59.78 69 GLY A O 1
ATOM 566 N N . GLY A 1 70 ? -0.630 14.021 12.998 1.00 59.91 70 GLY A N 1
ATOM 567 C CA . GLY A 1 70 ? -0.189 13.558 11.679 1.00 59.91 70 GLY A CA 1
ATOM 568 C C . GLY A 1 70 ? -0.974 14.180 10.517 1.00 59.91 70 GLY A C 1
ATOM 569 O O . GLY A 1 70 ? -1.957 14.896 10.710 1.00 59.91 70 GLY A O 1
ATOM 570 N N . TRP A 1 71 ? -0.545 13.883 9.288 1.00 62.47 71 TRP A N 1
ATOM 571 C CA . TRP A 1 71 ? -1.247 14.266 8.060 1.00 62.47 71 TRP A CA 1
ATOM 572 C C . TRP A 1 71 ? -2.581 13.509 7.986 1.00 62.47 71 TRP A C 1
ATOM 574 O O . TRP A 1 71 ? -2.615 12.330 7.626 1.00 62.47 71 TRP A O 1
ATOM 584 N N . LEU A 1 72 ? -3.675 14.184 8.361 1.00 67.50 72 LEU A N 1
ATOM 585 C CA . LEU A 1 72 ? -5.021 13.598 8.455 1.00 67.50 72 LEU A CA 1
ATOM 586 C C . LEU A 1 72 ? -5.462 12.918 7.153 1.00 67.50 72 LEU A C 1
ATOM 588 O O . LEU A 1 72 ? -6.124 11.884 7.190 1.00 67.50 72 LEU A O 1
ATOM 592 N N . ASP A 1 73 ? -5.054 13.470 6.013 1.00 70.94 73 ASP A N 1
ATOM 593 C CA . ASP A 1 73 ? -5.365 12.935 4.690 1.00 70.94 73 ASP A CA 1
ATOM 594 C C . ASP A 1 73 ? -4.719 11.557 4.442 1.00 70.94 73 ASP A C 1
ATOM 596 O O . ASP A 1 73 ? -5.411 10.606 4.079 1.00 70.94 73 ASP A O 1
ATOM 600 N N . GLU A 1 74 ? -3.418 11.395 4.714 1.00 77.25 74 GLU A N 1
ATOM 601 C CA . GLU A 1 74 ? -2.739 10.101 4.532 1.00 77.25 74 GLU A CA 1
ATOM 602 C C . GLU A 1 74 ? -3.303 9.025 5.462 1.00 77.25 74 GLU A C 1
ATOM 604 O O . GLU A 1 74 ? -3.519 7.889 5.034 1.00 77.25 74 GLU A O 1
ATOM 609 N N . CYS A 1 75 ? -3.573 9.380 6.723 1.00 83.19 75 CYS A N 1
ATOM 610 C CA . CYS A 1 75 ? -4.180 8.445 7.667 1.00 83.19 75 CYS A CA 1
ATOM 611 C C . CYS A 1 75 ? -5.590 8.060 7.206 1.00 83.19 75 CYS A C 1
ATOM 613 O O . CYS A 1 75 ? -5.907 6.874 7.139 1.00 83.19 75 CYS A O 1
ATOM 615 N N . GLY A 1 76 ? -6.395 9.050 6.803 1.00 80.88 76 GLY A N 1
ATOM 616 C CA . GLY A 1 76 ? -7.724 8.869 6.223 1.00 80.88 76 GLY A CA 1
ATOM 617 C C . GLY A 1 76 ? -7.739 7.886 5.058 1.00 80.88 76 GLY A C 1
ATOM 618 O O . GLY A 1 76 ? -8.513 6.930 5.070 1.00 80.88 76 GLY A O 1
ATOM 619 N N . ARG A 1 77 ? -6.848 8.064 4.077 1.00 82.56 77 ARG A N 1
ATOM 620 C CA . ARG A 1 77 ? -6.722 7.134 2.940 1.00 82.56 77 ARG A CA 1
ATOM 621 C C . ARG A 1 77 ? -6.338 5.727 3.390 1.00 82.56 77 ARG A C 1
ATOM 623 O O . ARG A 1 77 ? -6.909 4.754 2.895 1.00 82.56 77 ARG A O 1
ATOM 630 N N . ALA A 1 78 ? -5.424 5.616 4.349 1.00 89.38 78 ALA A N 1
ATOM 631 C CA . ALA A 1 78 ? -4.950 4.327 4.825 1.00 89.38 78 ALA A CA 1
ATOM 632 C C . ALA A 1 78 ? -6.056 3.517 5.516 1.00 89.38 78 ALA A C 1
ATOM 634 O O . ALA A 1 78 ? -6.233 2.350 5.175 1.00 89.38 78 ALA A O 1
ATOM 635 N N . TYR A 1 79 ? -6.824 4.108 6.439 1.00 87.25 79 TYR A N 1
ATOM 636 C CA . TYR A 1 79 ? -7.848 3.351 7.172 1.00 87.25 79 TYR A CA 1
ATOM 637 C C . TYR A 1 79 ? -9.199 3.259 6.445 1.00 87.25 79 TYR A C 1
ATOM 639 O O . TYR A 1 79 ? -9.912 2.284 6.656 1.00 87.25 79 TYR A O 1
ATOM 647 N N . ARG A 1 80 ? -9.556 4.213 5.567 1.00 82.75 80 ARG A N 1
ATOM 648 C CA . ARG A 1 80 ? -10.827 4.163 4.805 1.00 82.75 80 ARG A CA 1
ATOM 649 C C . ARG A 1 80 ? -10.734 3.411 3.487 1.00 82.75 80 ARG A C 1
ATOM 651 O O . ARG A 1 80 ? -11.743 2.921 2.993 1.00 82.75 80 ARG A O 1
ATOM 658 N N . HIS A 1 81 ? -9.551 3.382 2.880 1.00 83.12 81 HIS A N 1
ATOM 659 C CA . HIS A 1 81 ? -9.372 2.836 1.535 1.00 83.12 81 HIS A CA 1
ATOM 660 C C . HIS A 1 81 ? -8.255 1.800 1.446 1.00 83.12 81 HIS A C 1
ATOM 662 O O . HIS A 1 81 ? -8.047 1.249 0.370 1.00 83.12 81 HIS A O 1
ATOM 668 N N . CYS A 1 82 ? -7.541 1.524 2.544 1.00 89.06 82 CYS A N 1
ATOM 669 C CA . CYS A 1 82 ? -6.377 0.638 2.555 1.00 89.06 82 CYS A CA 1
ATOM 670 C C . CYS A 1 82 ? -5.321 1.042 1.518 1.00 89.06 82 CYS A C 1
ATOM 672 O O . CYS A 1 82 ? -4.683 0.180 0.925 1.00 89.06 82 CYS A O 1
ATOM 674 N N . ILE A 1 83 ? -5.131 2.343 1.281 1.00 88.44 83 ILE A N 1
ATOM 675 C CA . ILE A 1 83 ? -4.188 2.855 0.281 1.00 88.44 83 ILE A CA 1
ATOM 676 C C . ILE A 1 83 ? -3.294 3.923 0.905 1.00 88.44 83 ILE A C 1
ATOM 678 O O . ILE A 1 83 ? -3.753 4.747 1.694 1.00 88.44 83 ILE A O 1
ATOM 682 N N . MET A 1 84 ? -2.020 3.939 0.515 1.00 89.25 84 MET A N 1
ATOM 683 C CA . MET A 1 84 ? -1.063 4.970 0.913 1.00 89.25 84 MET A CA 1
ATOM 684 C C . MET A 1 84 ? -0.242 5.448 -0.281 1.00 89.25 84 MET A C 1
ATOM 686 O O . MET A 1 84 ? 0.071 4.666 -1.175 1.00 89.25 84 MET A O 1
ATOM 690 N N . ALA A 1 85 ? 0.100 6.734 -0.313 1.00 87.69 85 ALA A N 1
ATOM 691 C CA . ALA A 1 85 ? 0.984 7.268 -1.338 1.00 87.69 85 ALA A CA 1
ATOM 692 C C . ALA A 1 85 ? 2.414 6.747 -1.144 1.00 87.69 85 ALA A C 1
ATOM 694 O O . ALA A 1 85 ? 2.912 6.674 -0.020 1.00 87.69 85 ALA A O 1
ATOM 695 N N . VAL A 1 86 ? 3.066 6.392 -2.250 1.00 90.88 86 VAL A N 1
ATOM 696 C CA . VAL A 1 86 ? 4.476 5.959 -2.271 1.00 90.88 86 VAL A CA 1
ATOM 697 C C . VAL A 1 86 ? 5.346 6.821 -3.181 1.00 90.88 86 VAL A C 1
ATOM 699 O O . VAL A 1 86 ? 6.571 6.748 -3.115 1.00 90.88 86 VAL A O 1
ATOM 702 N N . HIS A 1 87 ? 4.714 7.651 -4.010 1.00 89.50 87 HIS A N 1
ATOM 703 C CA . HIS A 1 87 ? 5.366 8.641 -4.851 1.00 89.50 87 HIS A CA 1
ATOM 704 C C . HIS A 1 87 ? 4.472 9.878 -5.003 1.00 89.50 87 HIS A C 1
ATOM 706 O O . HIS A 1 87 ? 3.242 9.801 -4.897 1.00 89.50 87 HIS A O 1
ATOM 712 N N . GLN A 1 88 ? 5.121 11.006 -5.257 1.00 83.38 88 GLN A N 1
ATOM 713 C CA . GLN A 1 88 ? 4.514 12.278 -5.624 1.00 83.38 88 GLN A CA 1
ATOM 714 C C . GLN A 1 88 ? 5.307 12.879 -6.785 1.00 83.38 88 GLN A C 1
ATOM 716 O O . GLN A 1 88 ? 6.520 12.683 -6.847 1.00 83.38 88 GLN A O 1
ATOM 721 N N . GLU A 1 89 ? 4.624 13.586 -7.693 1.00 75.06 89 GLU A N 1
ATOM 722 C CA . GLU A 1 89 ? 5.188 14.082 -8.964 1.00 75.06 89 GLU A CA 1
ATOM 723 C C . GLU A 1 89 ? 6.520 14.828 -8.798 1.00 75.06 89 GLU A C 1
ATOM 725 O O . GLU A 1 89 ? 7.413 14.667 -9.631 1.00 75.06 89 GLU A O 1
ATOM 730 N N . GLU A 1 90 ? 6.681 15.582 -7.706 1.00 73.31 90 GLU A N 1
ATOM 731 C CA . GLU A 1 90 ? 7.979 16.093 -7.275 1.00 73.31 90 GLU A CA 1
ATOM 732 C C . GLU A 1 90 ? 8.238 15.736 -5.809 1.00 73.31 90 GLU A C 1
ATOM 734 O O . GLU A 1 90 ? 7.358 15.837 -4.957 1.00 73.31 90 GLU A O 1
ATOM 739 N N . GLU A 1 91 ? 9.477 15.357 -5.486 1.00 67.19 91 GLU A N 1
ATOM 740 C CA . GLU A 1 91 ? 9.854 14.788 -4.181 1.00 67.19 91 GLU A CA 1
ATOM 741 C C . GLU A 1 91 ? 9.507 15.670 -2.970 1.00 67.19 91 GLU A C 1
ATOM 743 O O . GLU A 1 91 ? 9.441 15.168 -1.850 1.00 67.19 91 GLU A O 1
ATOM 748 N N . THR A 1 92 ? 9.244 16.964 -3.172 1.00 60.62 92 THR A N 1
ATOM 749 C CA . THR A 1 92 ? 8.881 17.910 -2.102 1.00 60.62 92 THR A CA 1
ATOM 750 C C . THR A 1 92 ? 7.543 18.628 -2.301 1.00 60.62 92 THR A C 1
ATOM 752 O O . THR A 1 92 ? 7.076 19.271 -1.360 1.00 60.62 92 THR A O 1
ATOM 755 N N . PHE A 1 93 ? 6.910 18.533 -3.474 1.00 56.53 93 PHE A N 1
ATOM 756 C CA . PHE A 1 93 ? 5.609 19.144 -3.757 1.00 56.53 93 PHE A CA 1
ATOM 757 C C . PHE A 1 93 ? 4.938 18.492 -4.971 1.00 56.53 93 PHE A C 1
ATOM 759 O O . PHE A 1 93 ? 5.606 18.003 -5.867 1.00 56.53 93 PHE A O 1
ATOM 766 N N . GLY A 1 94 ? 3.609 18.519 -5.038 1.00 64.19 94 GLY A N 1
ATOM 767 C CA . GLY A 1 94 ? 2.870 18.011 -6.195 1.00 64.19 94 GLY A CA 1
ATOM 768 C C . GLY A 1 94 ? 1.741 17.072 -5.808 1.00 64.19 94 GLY A C 1
ATOM 769 O O . GLY A 1 94 ? 1.408 16.923 -4.630 1.00 64.19 94 GLY A O 1
ATOM 770 N N . SER A 1 95 ? 1.121 16.468 -6.819 1.00 75.12 95 SER A N 1
ATOM 771 C CA . SER A 1 95 ? 0.065 15.484 -6.597 1.00 75.12 95 SER A CA 1
ATOM 772 C C . SER A 1 95 ? 0.675 14.114 -6.323 1.00 75.12 95 SER A C 1
ATOM 774 O O . SER A 1 95 ? 1.664 13.725 -6.944 1.00 75.12 95 SER A O 1
ATOM 776 N N . TYR A 1 96 ? 0.057 13.350 -5.423 1.00 78.69 96 TYR A N 1
ATOM 777 C CA . TYR A 1 96 ? 0.354 11.927 -5.309 1.00 78.69 96 TYR A CA 1
ATOM 778 C C . TYR A 1 96 ? -0.052 11.216 -6.600 1.00 78.69 96 TYR A C 1
ATOM 780 O O . TYR A 1 96 ? -1.201 11.312 -7.037 1.00 78.69 96 TYR A O 1
ATOM 788 N N . ASP A 1 97 ? 0.885 10.488 -7.190 1.00 81.00 97 ASP A N 1
ATOM 789 C CA . ASP A 1 97 ? 0.738 9.887 -8.515 1.00 81.00 97 ASP A CA 1
ATOM 790 C C . ASP A 1 97 ? 1.133 8.399 -8.554 1.00 81.00 97 ASP A C 1
ATOM 792 O O . ASP A 1 97 ? 0.999 7.754 -9.602 1.00 81.00 97 ASP A O 1
ATOM 796 N N . MET A 1 98 ? 1.593 7.843 -7.428 1.00 86.50 98 MET A N 1
ATOM 797 C CA . MET A 1 98 ? 1.663 6.404 -7.190 1.00 86.50 98 MET A CA 1
ATOM 798 C C . MET A 1 98 ? 1.288 6.067 -5.755 1.00 86.50 98 MET A C 1
ATOM 800 O O . MET A 1 98 ? 1.720 6.712 -4.796 1.00 86.50 98 MET A O 1
ATOM 804 N N . PHE A 1 99 ? 0.535 4.987 -5.617 1.00 88.00 99 PHE A N 1
ATOM 805 C CA . PHE A 1 99 ? 0.057 4.486 -4.347 1.00 88.00 99 PHE A CA 1
ATOM 806 C C . PHE A 1 99 ? 0.362 2.999 -4.197 1.00 88.00 99 PHE A C 1
ATOM 808 O O . PHE A 1 99 ? 0.570 2.286 -5.177 1.00 88.00 99 PHE A O 1
ATOM 815 N N . ILE A 1 100 ? 0.352 2.526 -2.961 1.00 91.38 100 ILE A N 1
ATOM 816 C CA . ILE A 1 100 ? 0.338 1.112 -2.616 1.00 91.38 100 ILE A CA 1
ATOM 817 C C . ILE A 1 100 ? -0.987 0.780 -1.949 1.00 91.38 100 ILE A C 1
ATOM 819 O O . ILE A 1 100 ? -1.466 1.522 -1.091 1.00 91.38 100 ILE A O 1
ATOM 823 N N . GLU A 1 101 ? -1.571 -0.346 -2.331 1.00 90.44 101 GLU A N 1
ATOM 824 C CA . GLU A 1 101 ? -2.695 -0.918 -1.605 1.00 90.44 101 GLU A CA 1
ATOM 825 C C . GLU A 1 101 ? -2.168 -1.842 -0.504 1.00 90.44 101 GLU A C 1
ATOM 827 O O . GLU A 1 101 ? -1.381 -2.760 -0.736 1.00 90.44 101 GLU A O 1
ATOM 832 N N . LEU A 1 102 ? -2.577 -1.561 0.722 1.00 93.12 102 LEU A N 1
ATOM 833 C CA . LEU A 1 102 ? -1.982 -2.075 1.948 1.00 93.12 102 LEU A CA 1
ATOM 834 C C . LEU A 1 102 ? -2.411 -3.512 2.271 1.00 93.12 102 LEU A C 1
ATOM 836 O O . LEU A 1 102 ? -1.731 -4.185 3.043 1.00 93.12 102 LEU A O 1
ATOM 840 N N . ARG A 1 103 ? -3.509 -4.009 1.686 1.00 90.44 103 ARG A N 1
ATOM 841 C CA . ARG A 1 103 ? -3.977 -5.390 1.882 1.00 90.44 103 ARG A CA 1
ATOM 842 C C . ARG A 1 103 ? -3.254 -6.394 0.997 1.00 90.44 103 ARG A C 1
ATOM 844 O O . ARG A 1 103 ? -3.218 -7.570 1.359 1.00 90.44 103 ARG A O 1
ATOM 851 N N . SER A 1 104 ? -2.700 -5.948 -0.129 1.00 85.00 104 SER A N 1
ATOM 852 C CA . SER A 1 104 ? -2.099 -6.796 -1.169 1.00 85.00 104 SER A CA 1
ATOM 853 C C . SER A 1 104 ? -0.667 -6.444 -1.565 1.00 85.00 104 SER A C 1
ATOM 855 O O . SER A 1 104 ? 0.005 -7.259 -2.193 1.00 85.00 104 SER A O 1
ATOM 857 N N . GLY A 1 105 ? -0.198 -5.240 -1.234 1.00 87.81 105 GLY A N 1
ATOM 858 C CA . GLY A 1 105 ? 1.115 -4.725 -1.621 1.00 87.81 105 GLY A CA 1
ATOM 859 C C . GLY A 1 105 ? 1.236 -4.331 -3.093 1.00 87.81 105 GLY A C 1
ATOM 860 O O . GLY A 1 105 ? 2.337 -4.040 -3.559 1.00 87.81 105 GLY A O 1
ATOM 861 N N . VAL A 1 106 ? 0.139 -4.331 -3.855 1.00 86.75 106 VAL A N 1
ATOM 862 C CA . VAL A 1 106 ? 0.192 -3.988 -5.281 1.00 86.75 106 VAL A CA 1
ATOM 863 C C . VAL A 1 106 ? 0.265 -2.469 -5.453 1.00 86.75 106 VAL A C 1
ATOM 865 O O . VAL A 1 106 ? -0.443 -1.710 -4.788 1.00 86.75 106 VAL A O 1
ATOM 868 N N . LEU A 1 107 ? 1.110 -2.047 -6.393 1.00 87.88 107 LEU A N 1
ATOM 869 C CA . LEU A 1 107 ? 1.306 -0.651 -6.766 1.00 87.88 107 LEU A CA 1
ATOM 870 C C . LEU A 1 107 ? 0.251 -0.172 -7.765 1.00 87.88 107 LEU A C 1
ATOM 872 O O . LEU A 1 107 ? -0.065 -0.849 -8.747 1.00 87.88 107 LEU A O 1
ATOM 876 N N . ILE A 1 108 ? -0.245 1.030 -7.517 1.00 83.50 108 ILE A N 1
ATOM 877 C CA . ILE A 1 108 ? -1.314 1.699 -8.244 1.00 83.50 108 ILE A CA 1
ATOM 878 C C . ILE A 1 108 ? -0.763 2.996 -8.830 1.00 83.50 108 ILE A C 1
ATOM 880 O O . ILE A 1 108 ? -0.248 3.833 -8.091 1.00 83.50 108 ILE A O 1
ATOM 884 N N . GLY A 1 109 ? -0.903 3.176 -10.140 1.00 74.94 109 GLY A N 1
ATOM 885 C CA . GLY A 1 109 ? -0.542 4.415 -10.826 1.00 74.94 109 GLY A CA 1
ATOM 886 C C . GLY A 1 109 ? -1.736 5.357 -10.948 1.00 74.94 109 GLY A C 1
ATOM 887 O O . GLY A 1 109 ? -2.857 4.907 -11.178 1.00 74.94 109 GLY A O 1
ATOM 888 N N . ALA A 1 110 ? -1.519 6.669 -10.837 1.00 65.50 110 ALA A N 1
ATOM 889 C CA . ALA A 1 110 ? -2.583 7.656 -11.063 1.00 65.50 110 ALA A CA 1
ATOM 890 C C . ALA A 1 110 ? -2.939 7.842 -12.551 1.00 65.50 110 ALA A C 1
ATOM 892 O O . ALA A 1 110 ? -4.017 8.338 -12.873 1.00 65.50 110 ALA A O 1
ATOM 893 N N . THR A 1 111 ? -2.043 7.452 -13.465 1.00 56.56 111 THR A N 1
ATOM 894 C CA . THR A 1 111 ? -2.199 7.643 -14.917 1.00 56.56 111 THR A CA 1
ATOM 895 C C . THR A 1 111 ? -2.392 6.340 -15.688 1.00 56.56 111 THR A C 1
ATOM 897 O O . THR A 1 111 ? -2.500 6.378 -16.917 1.00 56.56 111 THR A O 1
ATOM 900 N N . SER A 1 112 ? -2.429 5.186 -15.011 1.00 46.88 112 SER A N 1
ATOM 901 C CA . SER A 1 112 ? -2.460 3.906 -15.713 1.00 46.88 112 SER A CA 1
ATOM 902 C C . SER A 1 112 ? -3.814 3.736 -16.447 1.00 46.88 112 SER A C 1
ATOM 904 O O . SER A 1 112 ? -4.881 3.874 -15.837 1.00 46.88 112 SER A O 1
ATOM 906 N N . PRO A 1 113 ? -3.800 3.524 -17.781 1.00 39.19 113 PRO A N 1
ATOM 907 C CA . PRO A 1 113 ? -5.000 3.516 -18.624 1.00 39.19 113 PRO A CA 1
ATOM 908 C C . PRO A 1 113 ? -5.853 2.252 -18.440 1.00 39.19 113 PRO A C 1
ATOM 910 O O . PRO A 1 113 ? -7.006 2.218 -18.880 1.00 39.19 113 PRO A O 1
ATOM 913 N N . ASP A 1 114 ? -5.299 1.224 -17.793 1.00 40.41 114 ASP A N 1
ATOM 914 C CA . ASP A 1 114 ? -5.970 -0.041 -17.515 1.00 40.41 114 ASP A CA 1
ATOM 915 C C . ASP A 1 114 ? -6.924 0.124 -16.338 1.00 40.41 114 ASP A C 1
ATOM 917 O O . ASP A 1 114 ? -6.526 0.045 -15.185 1.00 40.41 114 ASP A O 1
ATOM 921 N N . LYS A 1 115 ? -8.203 0.360 -16.638 1.00 36.59 115 LYS A N 1
ATOM 922 C CA . LYS A 1 115 ? -9.259 0.796 -15.703 1.00 36.59 115 LYS A CA 1
ATOM 923 C C . LYS A 1 115 ? -9.636 -0.175 -14.571 1.00 36.59 115 LYS A C 1
ATOM 925 O O . LYS A 1 115 ? -10.775 -0.147 -14.105 1.00 36.59 115 LYS A O 1
ATOM 930 N N . SER A 1 116 ? -8.748 -1.041 -14.112 1.00 37.97 116 SER A N 1
ATOM 931 C CA . SER A 1 116 ? -9.126 -2.027 -13.115 1.00 37.97 116 SER A CA 1
ATOM 932 C C . SER A 1 116 ? -7.946 -2.593 -12.339 1.00 37.97 116 SER A C 1
ATOM 934 O O . SER A 1 116 ? -7.187 -3.435 -12.820 1.00 37.97 116 SER A O 1
ATOM 936 N N . TYR A 1 117 ? -7.848 -2.144 -11.100 1.00 37.38 117 TYR A N 1
ATOM 937 C CA . TYR A 1 117 ? -7.103 -2.760 -10.025 1.00 37.38 117 TYR A CA 1
ATOM 938 C C . TYR A 1 117 ? -8.005 -3.763 -9.295 1.00 37.38 117 TYR A C 1
ATOM 940 O O . TYR A 1 117 ? -9.134 -3.443 -8.924 1.00 37.38 117 TYR A O 1
ATOM 948 N N . TYR A 1 118 ? -7.511 -4.983 -9.098 1.00 41.47 118 TYR A N 1
ATOM 949 C CA . TYR A 1 118 ? -8.269 -6.078 -8.505 1.00 41.47 118 TYR A CA 1
ATOM 950 C C . TYR A 1 118 ? -7.431 -6.797 -7.456 1.00 41.47 118 TYR A C 1
ATOM 952 O O . TYR A 1 118 ? -6.337 -7.272 -7.766 1.00 41.47 118 TYR A O 1
ATOM 960 N N . ILE A 1 119 ? -7.990 -7.006 -6.266 1.00 40.94 119 ILE A N 1
ATOM 961 C CA . ILE A 1 119 ? -7.522 -8.079 -5.396 1.00 40.94 119 ILE A CA 1
ATOM 962 C C . ILE A 1 119 ? -8.741 -8.799 -4.826 1.00 40.94 119 ILE A C 1
ATOM 964 O O . ILE A 1 119 ? -9.488 -8.238 -4.028 1.00 40.94 119 ILE A O 1
ATOM 968 N N . THR A 1 120 ? -8.945 -10.046 -5.253 1.00 37.72 120 THR A N 1
ATOM 969 C CA . THR A 1 120 ? -9.837 -11.000 -4.586 1.00 37.72 120 THR A CA 1
ATOM 970 C C . THR A 1 120 ? -9.247 -12.423 -4.632 1.00 37.72 120 THR A C 1
ATOM 972 O O . THR A 1 120 ? -8.428 -12.719 -5.508 1.00 37.72 120 THR A O 1
ATOM 975 N N . PRO A 1 121 ? -9.671 -13.321 -3.721 1.00 36.56 121 PRO A N 1
ATOM 976 C CA . PRO A 1 121 ? -9.109 -14.671 -3.532 1.00 36.56 121 PRO A CA 1
ATOM 977 C C . PRO A 1 121 ? -9.366 -15.700 -4.643 1.00 36.56 121 PRO A C 1
ATOM 979 O O . PRO A 1 121 ? -8.635 -16.676 -4.762 1.00 36.56 121 PRO A O 1
ATOM 982 N N . ALA A 1 122 ? -10.425 -15.528 -5.438 1.00 35.78 122 ALA A N 1
ATOM 983 C CA . ALA A 1 122 ? -10.973 -16.581 -6.302 1.00 35.78 122 ALA A CA 1
ATOM 984 C C . ALA A 1 122 ? -10.830 -16.301 -7.811 1.00 35.78 122 ALA A C 1
ATOM 986 O O . ALA A 1 122 ? -11.579 -16.861 -8.598 1.00 35.78 122 ALA A O 1
ATOM 987 N N . GLN A 1 123 ? -9.843 -15.491 -8.216 1.00 33.75 123 GLN A N 1
ATOM 988 C CA . GLN A 1 123 ? -9.769 -14.774 -9.502 1.00 33.75 123 GLN A CA 1
ATOM 989 C C . GLN A 1 123 ? -10.613 -13.490 -9.464 1.00 33.75 123 GLN A C 1
ATOM 991 O O . GLN A 1 123 ? -11.835 -13.522 -9.520 1.00 33.75 123 GLN A O 1
ATOM 996 N N . THR A 1 124 ? -9.907 -12.363 -9.332 1.00 46.38 124 THR A N 1
ATOM 997 C CA . THR A 1 124 ? -10.206 -11.049 -9.923 1.00 46.38 124 THR A CA 1
ATOM 998 C C . THR A 1 124 ? -11.704 -10.728 -10.129 1.00 46.38 124 THR A C 1
ATOM 1000 O O . THR A 1 124 ? -12.264 -11.089 -11.162 1.00 46.38 124 THR A O 1
ATOM 1003 N N . ILE A 1 125 ? -12.354 -10.009 -9.196 1.00 32.84 125 ILE A N 1
ATOM 1004 C CA . ILE A 1 125 ? -13.759 -9.553 -9.346 1.00 32.84 125 ILE A CA 1
ATOM 1005 C C . ILE A 1 125 ? -13.891 -8.022 -9.287 1.00 32.84 125 ILE A C 1
ATOM 1007 O O . ILE A 1 125 ? -13.300 -7.359 -8.441 1.00 32.84 125 ILE A O 1
ATOM 1011 N N . GLN A 1 126 ? -14.699 -7.510 -10.221 1.00 33.72 126 GLN A N 1
ATOM 1012 C CA . GLN A 1 126 ? -15.063 -6.123 -10.536 1.00 33.72 126 GLN A CA 1
ATOM 1013 C C . GLN A 1 126 ? -16.031 -5.502 -9.518 1.00 33.72 126 GLN A C 1
ATOM 1015 O O . GLN A 1 126 ? -16.977 -6.167 -9.103 1.00 33.72 126 GLN A O 1
ATOM 1020 N N . PHE A 1 127 ? -15.849 -4.213 -9.191 1.00 33.50 127 PHE A N 1
ATOM 1021 C CA . PHE A 1 127 ? -16.758 -3.458 -8.319 1.00 33.50 127 PHE A CA 1
ATOM 1022 C C . PHE A 1 127 ? -16.928 -1.991 -8.755 1.00 33.50 127 PHE A C 1
ATOM 1024 O O . PHE A 1 127 ? -16.001 -1.207 -8.609 1.00 33.50 127 PHE A O 1
ATOM 1031 N N . GLY A 1 128 ? -18.143 -1.637 -9.201 1.00 33.47 128 GLY A N 1
ATOM 1032 C CA . GLY A 1 128 ? -18.759 -0.301 -9.070 1.00 33.47 128 GLY A CA 1
ATOM 1033 C C . GLY A 1 128 ? -18.170 0.881 -9.862 1.00 33.47 128 GLY A C 1
ATOM 1034 O O . GLY A 1 128 ? -16.971 1.031 -10.029 1.00 33.47 128 GLY A O 1
ATOM 1035 N N . GLU A 1 129 ? -19.035 1.773 -10.345 1.00 35.31 129 GLU A N 1
ATOM 1036 C CA . GLU A 1 129 ? -18.810 2.520 -11.594 1.00 35.31 129 GLU A CA 1
ATOM 1037 C C . GLU A 1 129 ? -17.883 3.759 -11.584 1.00 35.31 129 GLU A C 1
ATOM 1039 O O . GLU A 1 129 ? -17.725 4.328 -12.657 1.00 35.31 129 GLU A O 1
ATOM 1044 N N . ASN A 1 130 ? -17.241 4.211 -10.490 1.00 33.53 130 ASN A N 1
ATOM 1045 C CA . ASN A 1 130 ? -16.685 5.590 -10.491 1.00 33.53 130 ASN A CA 1
ATOM 1046 C C . ASN A 1 130 ? -15.302 5.885 -9.864 1.00 33.53 130 ASN A C 1
ATOM 1048 O O . ASN A 1 130 ? -14.981 7.057 -9.680 1.00 33.53 130 ASN A O 1
ATOM 1052 N N . ALA A 1 131 ? -14.422 4.907 -9.632 1.00 35.81 131 ALA A N 1
ATOM 1053 C CA . ALA A 1 131 ? -12.988 5.206 -9.472 1.00 35.81 131 ALA A CA 1
ATOM 1054 C C . ALA A 1 131 ? -12.122 3.999 -9.853 1.00 35.81 131 ALA A C 1
ATOM 1056 O O . ALA A 1 131 ? -11.883 3.103 -9.048 1.00 35.81 131 ALA A O 1
ATOM 1057 N N . SER A 1 132 ? -11.647 3.968 -11.099 1.00 37.56 132 SER A N 1
ATOM 1058 C CA . SER A 1 132 ? -10.661 2.986 -11.541 1.00 37.56 132 SER A CA 1
ATOM 1059 C C . SER A 1 132 ? -9.270 3.426 -11.097 1.00 37.56 132 SER A C 1
ATOM 1061 O O . SER A 1 132 ? -8.638 4.244 -11.764 1.00 37.56 132 SER A O 1
ATOM 1063 N N . LEU A 1 133 ? -8.791 2.891 -9.979 1.00 46.62 133 LEU A N 1
ATOM 1064 C CA . LEU A 1 133 ? -7.356 2.811 -9.740 1.00 46.62 133 LEU A CA 1
ATOM 1065 C C . LEU A 1 133 ? -6.815 1.648 -10.570 1.00 46.62 133 LEU A C 1
ATOM 1067 O O . LEU A 1 133 ? -7.501 0.644 -10.749 1.00 46.62 133 LEU A O 1
ATOM 1071 N N . SER A 1 134 ? -5.636 1.811 -11.146 1.00 57.00 134 SER A N 1
ATOM 1072 C CA . SER A 1 134 ? -5.086 0.934 -12.173 1.00 57.00 134 SER A CA 1
ATOM 1073 C C . SER A 1 134 ? -3.711 0.439 -11.742 1.00 57.00 134 SER A C 1
ATOM 1075 O O . SER A 1 134 ? -2.934 1.181 -11.138 1.00 57.00 134 SER A O 1
ATOM 1077 N N . CYS A 1 135 ? -3.407 -0.841 -11.989 1.00 71.31 135 CYS A N 1
ATOM 1078 C CA . CYS A 1 135 ? -2.095 -1.389 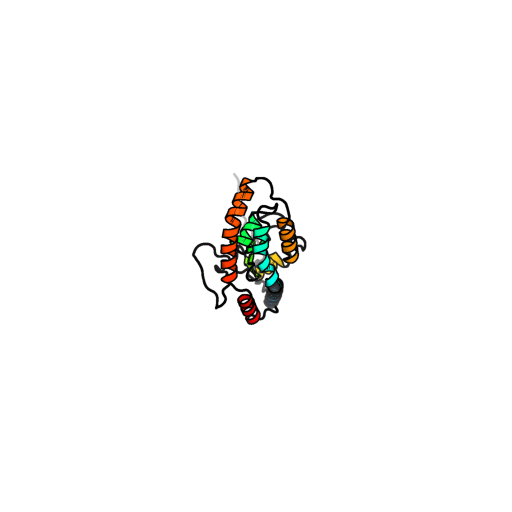-11.642 1.00 71.31 135 CYS A CA 1
ATOM 1079 C C . CYS A 1 135 ? -1.003 -0.585 -12.356 1.00 71.31 135 CYS A C 1
ATOM 1081 O O . CYS A 1 135 ? -1.090 -0.346 -13.565 1.00 71.31 135 CYS A O 1
ATOM 1083 N N . ALA A 1 136 ? 0.027 -0.186 -11.613 1.00 79.69 136 ALA A N 1
ATOM 1084 C CA . ALA A 1 136 ? 1.151 0.536 -12.186 1.00 79.69 136 ALA A CA 1
ATOM 1085 C C . ALA A 1 136 ? 1.920 -0.379 -13.158 1.00 79.69 136 ALA A C 1
ATOM 1087 O O . ALA A 1 136 ? 2.330 -1.499 -12.811 1.00 79.69 136 ALA A O 1
ATOM 1088 N N . GLY A 1 137 ? 2.102 0.101 -14.388 1.00 82.00 137 GLY A N 1
ATOM 1089 C CA . GLY A 1 137 ? 2.880 -0.598 -15.411 1.00 82.00 137 GLY A CA 1
ATOM 1090 C C . GLY A 1 137 ? 4.375 -0.599 -15.084 1.00 82.00 137 GLY A C 1
ATOM 1091 O O . GLY A 1 137 ? 4.852 0.240 -14.322 1.00 82.00 137 GLY A O 1
ATOM 1092 N N . ASP A 1 138 ? 5.142 -1.506 -15.693 1.00 87.69 138 ASP A N 1
ATOM 1093 C CA . ASP A 1 138 ? 6.583 -1.650 -15.409 1.00 87.69 138 ASP A CA 1
ATOM 1094 C C . ASP A 1 138 ? 7.354 -0.350 -15.635 1.00 87.69 138 ASP A C 1
ATOM 1096 O O . ASP A 1 138 ? 8.140 0.068 -14.790 1.00 87.69 138 ASP A O 1
ATOM 1100 N N . LYS A 1 139 ? 7.066 0.339 -16.744 1.00 87.19 139 LYS A N 1
ATOM 1101 C CA . LYS A 1 139 ? 7.672 1.634 -17.057 1.00 87.19 139 LYS A CA 1
ATOM 1102 C C . LYS A 1 139 ? 7.338 2.696 -16.011 1.00 87.19 139 LYS A C 1
ATOM 1104 O O . LYS A 1 139 ? 8.202 3.487 -15.659 1.00 87.19 139 LYS A O 1
ATOM 1109 N N . GLU A 1 140 ? 6.104 2.713 -15.516 1.00 86.06 140 GLU A N 1
ATOM 1110 C CA . GLU A 1 140 ? 5.670 3.686 -14.514 1.00 86.06 140 GLU A CA 1
ATOM 1111 C C . GLU A 1 140 ? 6.372 3.446 -13.172 1.00 86.06 140 GLU A C 1
ATOM 1113 O O . GLU A 1 140 ? 6.937 4.379 -12.604 1.00 86.06 140 GLU A O 1
ATOM 1118 N N . ILE A 1 141 ? 6.408 2.191 -12.711 1.00 89.56 141 ILE A N 1
ATOM 1119 C CA . ILE A 1 141 ? 7.138 1.780 -11.502 1.00 89.56 141 ILE A CA 1
ATOM 1120 C C . ILE A 1 141 ? 8.617 2.118 -11.632 1.00 89.56 141 ILE A C 1
ATOM 1122 O O . ILE A 1 141 ? 9.193 2.719 -10.729 1.00 89.56 141 ILE A O 1
ATOM 1126 N N . TYR A 1 142 ? 9.228 1.758 -12.758 1.00 89.56 142 TYR A N 1
ATOM 1127 C CA . TYR A 1 142 ? 10.637 2.018 -12.998 1.00 89.56 142 TYR A CA 1
ATOM 1128 C C . TYR A 1 142 ? 10.946 3.516 -12.955 1.00 89.56 142 TYR A C 1
ATOM 1130 O O . TYR A 1 142 ? 11.799 3.948 -12.186 1.00 89.56 142 TYR A O 1
ATOM 1138 N N . THR A 1 143 ? 10.224 4.326 -13.732 1.00 88.06 143 THR A N 1
ATOM 1139 C CA . THR A 1 143 ? 10.493 5.765 -13.822 1.00 88.06 143 THR A CA 1
ATOM 1140 C C . THR A 1 143 ? 10.280 6.485 -12.492 1.00 88.06 143 THR A C 1
ATOM 1142 O O . THR A 1 143 ? 11.064 7.376 -12.180 1.00 88.06 143 THR A O 1
ATOM 1145 N N . LYS A 1 144 ? 9.265 6.102 -11.710 1.00 88.25 144 LYS A N 1
ATOM 1146 C CA . LYS A 1 144 ? 8.905 6.803 -10.468 1.00 88.25 144 LYS A CA 1
ATOM 1147 C C . LYS A 1 144 ? 9.648 6.285 -9.234 1.00 88.25 144 LYS A C 1
ATOM 1149 O O . LYS A 1 144 ? 10.027 7.071 -8.380 1.00 88.25 144 LYS A O 1
ATOM 1154 N N . LEU A 1 145 ? 9.890 4.976 -9.117 1.00 91.25 145 LEU A N 1
ATOM 1155 C CA . LEU A 1 145 ? 10.417 4.377 -7.879 1.00 91.25 145 LEU A CA 1
ATOM 1156 C C . LEU A 1 145 ? 11.874 3.903 -7.967 1.00 91.25 145 LEU A C 1
ATOM 1158 O O . LEU A 1 145 ? 12.573 3.884 -6.947 1.00 91.25 145 LEU A O 1
ATOM 1162 N N . ALA A 1 146 ? 12.363 3.513 -9.151 1.00 88.12 146 ALA A N 1
ATOM 1163 C CA . ALA A 1 146 ? 13.733 2.997 -9.277 1.00 88.12 146 ALA A CA 1
ATOM 1164 C C . ALA A 1 146 ? 14.793 4.094 -9.086 1.00 88.12 146 ALA A C 1
ATOM 1166 O O . ALA A 1 146 ? 15.916 3.800 -8.680 1.00 88.12 146 ALA A O 1
ATOM 1167 N N . HIS A 1 147 ? 14.424 5.349 -9.354 1.00 83.75 147 HIS A N 1
ATOM 1168 C CA . HIS A 1 147 ? 15.310 6.513 -9.289 1.00 83.75 147 HIS A CA 1
ATOM 1169 C C . HIS A 1 147 ? 14.967 7.498 -8.166 1.00 83.75 147 HIS A C 1
ATOM 1171 O O . HIS A 1 147 ? 15.619 8.533 -8.067 1.00 83.75 147 HIS A O 1
ATOM 1177 N N . GLN A 1 148 ? 13.966 7.185 -7.341 1.00 84.19 148 GLN A N 1
ATOM 1178 C CA . GLN A 1 148 ? 13.574 8.017 -6.206 1.00 84.19 148 GLN A CA 1
ATOM 1179 C C . GLN A 1 148 ? 14.724 8.113 -5.196 1.00 84.19 148 GLN A C 1
ATOM 1181 O O . GLN A 1 148 ? 15.323 7.084 -4.855 1.00 84.19 148 GLN A O 1
ATOM 1186 N N . ASP A 1 149 ? 15.025 9.320 -4.710 1.00 83.38 149 ASP A N 1
ATOM 1187 C CA . ASP A 1 149 ? 16.027 9.510 -3.657 1.00 83.38 149 ASP A CA 1
ATOM 1188 C C . ASP A 1 149 ? 15.595 8.750 -2.391 1.00 83.38 149 ASP A C 1
ATOM 1190 O O . ASP A 1 149 ? 14.424 8.737 -1.994 1.00 83.38 149 ASP A O 1
ATOM 1194 N N . GLU A 1 150 ? 16.558 8.067 -1.766 1.00 81.62 150 GLU A N 1
ATOM 1195 C CA . GLU A 1 150 ? 16.337 7.191 -0.612 1.00 81.62 150 GLU A CA 1
ATOM 1196 C C . GLU A 1 150 ? 15.608 7.894 0.538 1.00 81.62 150 GLU A C 1
ATOM 1198 O O . GLU A 1 150 ? 14.868 7.247 1.276 1.00 81.62 150 GLU A O 1
ATOM 1203 N N . ARG A 1 151 ? 15.765 9.217 0.670 1.00 81.62 151 ARG A N 1
ATOM 1204 C CA . ARG A 1 151 ? 15.110 10.030 1.706 1.00 81.62 151 ARG A CA 1
ATOM 1205 C C . ARG A 1 151 ? 13.604 10.181 1.504 1.00 81.62 151 ARG A C 1
ATOM 1207 O O . ARG A 1 151 ? 12.903 10.465 2.471 1.00 81.62 151 ARG A O 1
ATOM 1214 N N . PHE A 1 152 ? 13.119 10.021 0.275 1.00 80.94 152 PHE A N 1
ATOM 1215 C CA . PHE A 1 152 ? 11.700 10.142 -0.074 1.00 80.94 152 PHE A CA 1
ATOM 1216 C C . PHE A 1 152 ? 11.057 8.794 -0.397 1.00 80.94 152 PHE A C 1
ATOM 1218 O O . PHE A 1 152 ? 9.842 8.721 -0.588 1.00 80.94 152 PHE A O 1
ATOM 1225 N N . ARG A 1 153 ? 11.853 7.719 -0.447 1.00 85.12 153 ARG A N 1
ATOM 1226 C CA . ARG A 1 153 ? 11.351 6.370 -0.684 1.00 85.12 153 ARG A CA 1
ATOM 1227 C C . ARG A 1 153 ? 10.422 5.945 0.445 1.00 85.12 153 ARG A C 1
ATOM 1229 O O . ARG A 1 153 ? 10.767 6.000 1.624 1.00 85.12 153 ARG A O 1
ATOM 1236 N N . PHE A 1 154 ? 9.254 5.438 0.066 1.00 89.81 154 PHE A N 1
ATOM 1237 C CA . PHE A 1 154 ? 8.343 4.827 1.020 1.00 89.81 154 PHE A CA 1
ATOM 1238 C C . PHE A 1 154 ? 8.971 3.573 1.645 1.00 89.81 154 PHE A C 1
ATOM 1240 O O . PHE A 1 154 ? 9.221 2.573 0.971 1.00 89.81 154 PHE A O 1
ATOM 1247 N N . ASN A 1 155 ? 9.204 3.635 2.954 1.00 91.12 155 ASN A N 1
ATOM 1248 C CA . ASN A 1 155 ? 9.696 2.530 3.763 1.00 91.12 155 ASN A CA 1
ATOM 1249 C C . ASN A 1 155 ? 8.604 2.101 4.752 1.00 91.12 155 ASN A C 1
ATOM 1251 O O . ASN A 1 155 ? 8.122 2.897 5.562 1.00 91.12 155 ASN A O 1
ATOM 1255 N N . VAL A 1 156 ? 8.218 0.825 4.683 1.00 93.31 156 VAL A N 1
ATOM 1256 C CA . VAL A 1 156 ? 7.119 0.263 5.481 1.00 93.31 156 VAL A CA 1
ATOM 1257 C C . VAL A 1 156 ? 7.423 0.331 6.980 1.00 93.31 156 VAL A C 1
ATOM 1259 O O . VAL A 1 156 ? 6.553 0.692 7.771 1.00 93.31 156 VAL A O 1
ATOM 1262 N N . ILE A 1 157 ? 8.660 0.019 7.375 1.00 94.25 157 ILE A N 1
ATOM 1263 C CA . ILE A 1 157 ? 9.087 0.006 8.780 1.00 94.25 157 ILE A CA 1
ATOM 1264 C C . ILE A 1 157 ? 9.083 1.427 9.342 1.00 94.25 157 ILE A C 1
ATOM 1266 O O . ILE A 1 157 ? 8.526 1.655 10.417 1.00 94.25 157 ILE A O 1
ATOM 1270 N N . ASP A 1 158 ? 9.634 2.385 8.597 1.00 92.25 158 ASP A N 1
ATOM 1271 C CA . ASP A 1 158 ? 9.681 3.783 9.033 1.00 92.25 158 ASP A CA 1
ATOM 1272 C C . ASP A 1 158 ? 8.272 4.365 9.172 1.00 92.25 158 ASP A C 1
ATOM 1274 O O . ASP A 1 158 ? 7.971 5.041 10.158 1.00 92.25 158 ASP A O 1
ATOM 1278 N N . LYS A 1 159 ? 7.363 4.036 8.243 1.00 91.88 159 LYS A N 1
ATOM 1279 C CA . LYS A 1 159 ? 5.959 4.454 8.340 1.00 91.88 159 LYS A CA 1
ATOM 1280 C C . LYS A 1 159 ? 5.263 3.835 9.555 1.00 91.88 159 LYS A C 1
ATOM 1282 O O . LYS A 1 159 ? 4.540 4.544 10.250 1.00 91.88 159 LYS A O 1
ATOM 1287 N N . ILE A 1 160 ? 5.493 2.554 9.851 1.00 94.62 160 ILE A N 1
ATOM 1288 C CA . ILE A 1 160 ? 4.950 1.906 11.057 1.00 94.62 160 ILE A CA 1
ATOM 1289 C C . ILE A 1 160 ? 5.472 2.583 12.327 1.00 94.62 160 ILE A C 1
ATOM 1291 O O . ILE A 1 160 ? 4.681 2.860 13.229 1.00 94.62 160 ILE A O 1
ATOM 1295 N N . HIS A 1 161 ? 6.776 2.858 12.411 1.00 94.06 161 HIS A N 1
ATOM 1296 C CA . HIS A 1 161 ? 7.357 3.559 13.558 1.00 94.06 161 HIS A CA 1
ATOM 1297 C C . HIS A 1 161 ? 6.749 4.949 13.734 1.00 94.06 161 HIS A C 1
ATOM 1299 O O . HIS A 1 161 ? 6.316 5.283 14.834 1.00 94.06 161 HIS A O 1
ATOM 1305 N N . TYR A 1 162 ? 6.639 5.712 12.646 1.00 90.81 162 TYR A N 1
ATOM 1306 C CA . TYR A 1 162 ? 6.011 7.027 12.665 1.00 90.81 162 TYR A CA 1
ATOM 1307 C C . TYR A 1 162 ? 4.559 6.971 13.159 1.00 90.81 162 TYR A C 1
ATOM 1309 O O . TYR A 1 162 ? 4.181 7.742 14.035 1.00 90.81 162 TYR A O 1
ATOM 1317 N N . LEU A 1 163 ? 3.741 6.045 12.644 1.00 91.69 163 LEU A N 1
ATOM 1318 C CA . LEU A 1 163 ? 2.334 5.932 13.050 1.00 91.69 163 LEU A CA 1
ATOM 1319 C C . LEU A 1 163 ? 2.179 5.520 14.518 1.00 91.69 163 LEU A C 1
ATOM 1321 O O . LEU A 1 163 ? 1.302 6.043 15.200 1.00 91.69 163 LEU A O 1
ATOM 1325 N N . LYS A 1 164 ? 3.045 4.633 15.022 1.00 92.31 164 LYS A N 1
ATOM 1326 C CA . LYS A 1 164 ? 3.078 4.284 16.450 1.00 92.31 164 LYS A CA 1
ATOM 1327 C C . LYS A 1 164 ? 3.414 5.495 17.313 1.00 92.31 164 LYS A C 1
ATOM 1329 O O . LYS A 1 164 ? 2.703 5.759 18.273 1.00 92.31 164 LYS A O 1
ATOM 1334 N N . GLU A 1 165 ? 4.439 6.256 16.930 1.00 91.12 165 GLU A N 1
ATOM 1335 C CA . GLU A 1 165 ? 4.796 7.490 17.630 1.00 91.12 165 GLU A CA 1
ATOM 1336 C C . GLU A 1 165 ? 3.629 8.488 17.620 1.00 91.12 165 GLU A C 1
ATOM 1338 O O . GLU A 1 165 ? 3.334 9.097 18.644 1.00 91.12 165 GLU A O 1
ATOM 1343 N N . MET A 1 166 ? 2.933 8.644 16.487 1.00 87.38 166 MET A N 1
ATOM 1344 C CA . MET A 1 166 ? 1.777 9.541 16.406 1.00 87.38 166 MET A CA 1
ATOM 1345 C C . MET A 1 166 ? 0.636 9.077 17.310 1.00 87.38 166 MET A C 1
ATOM 1347 O O . MET A 1 166 ? 0.076 9.903 18.016 1.00 87.38 166 MET A O 1
ATOM 1351 N N . ALA A 1 167 ? 0.314 7.784 17.349 1.00 86.38 167 ALA A N 1
ATOM 1352 C CA . ALA A 1 167 ? -0.750 7.257 18.208 1.00 86.38 167 ALA A CA 1
ATOM 1353 C C . ALA A 1 167 ? -0.496 7.489 19.715 1.00 86.38 167 ALA A C 1
ATOM 1355 O O . ALA A 1 167 ? -1.434 7.508 20.509 1.00 86.38 167 ALA A O 1
ATOM 1356 N N . GLU A 1 168 ? 0.761 7.697 20.117 1.00 86.81 168 GLU A N 1
ATOM 1357 C CA . GLU A 1 168 ? 1.147 8.008 21.500 1.00 86.81 168 GLU A CA 1
ATOM 1358 C C . GLU A 1 168 ? 1.122 9.513 21.820 1.00 86.81 168 GLU A C 1
ATOM 1360 O O . GLU A 1 168 ? 1.192 9.908 22.989 1.00 86.81 168 GLU A O 1
ATOM 1365 N N . ARG A 1 169 ? 1.020 10.380 20.805 1.00 83.31 169 ARG A N 1
ATOM 1366 C CA . ARG A 1 169 ? 0.990 11.834 20.998 1.00 83.31 169 ARG A CA 1
ATOM 1367 C C . ARG A 1 169 ? -0.365 12.305 21.530 1.00 83.31 169 ARG A C 1
ATOM 1369 O O . ARG A 1 169 ? -1.401 11.691 21.270 1.00 83.31 169 ARG A O 1
ATOM 1376 N N . PRO A 1 170 ? -0.402 13.436 22.254 1.00 78.12 170 PRO A N 1
ATOM 1377 C CA . PRO A 1 170 ? -1.666 14.073 22.588 1.00 78.12 170 PRO A CA 1
ATOM 1378 C C . PRO A 1 170 ? -2.384 14.533 21.312 1.00 78.12 170 PRO A C 1
ATOM 1380 O O . PRO A 1 170 ? -1.749 14.965 20.350 1.00 78.12 170 PRO A O 1
ATOM 1383 N N . TYR A 1 171 ? -3.716 14.485 21.323 1.00 75.69 171 TYR A N 1
ATOM 1384 C CA . TYR A 1 171 ? -4.525 15.042 20.242 1.00 75.69 171 TYR A CA 1
ATOM 1385 C C . TYR A 1 171 ? -4.206 16.520 20.011 1.00 75.69 171 TYR A C 1
ATOM 1387 O O . TYR A 1 171 ? -4.113 17.307 20.960 1.00 75.69 171 TYR A O 1
ATOM 1395 N N . HIS A 1 172 ? -4.088 16.912 18.744 1.00 67.31 172 HIS A N 1
ATOM 1396 C CA . HIS A 1 172 ? -3.896 18.312 18.396 1.00 67.31 172 HIS A CA 1
ATOM 1397 C C . HIS A 1 172 ? -5.230 19.066 18.513 1.00 67.31 172 HIS A C 1
ATOM 1399 O O . HIS A 1 172 ? -6.065 19.016 17.627 1.00 67.31 172 HIS A O 1
ATOM 1405 N N . ASN A 1 173 ? -5.396 19.777 19.629 1.00 62.66 173 ASN A N 1
ATOM 1406 C CA . ASN A 1 173 ? -6.236 20.966 19.808 1.00 62.66 173 ASN A CA 1
ATOM 1407 C C . ASN A 1 173 ? -7.648 20.956 19.182 1.00 62.66 173 ASN A C 1
ATOM 1409 O O . ASN A 1 173 ? -7.883 21.663 18.209 1.00 62.66 173 ASN A O 1
ATOM 1413 N N . GLN A 1 174 ? -8.597 20.283 19.841 1.00 61.47 174 GLN A N 1
ATOM 1414 C CA . GLN A 1 174 ? -9.965 20.750 20.147 1.00 61.47 174 GLN A CA 1
ATOM 1415 C C . GLN A 1 174 ? -10.768 19.567 20.718 1.00 61.47 174 GLN A C 1
ATOM 1417 O O . GLN A 1 174 ? -10.896 18.552 20.042 1.00 61.47 174 GLN A O 1
ATOM 1422 N N . PRO A 1 175 ? -11.328 19.653 21.939 1.00 59.62 175 PRO A N 1
ATOM 1423 C CA . PRO A 1 175 ? -12.063 18.539 22.551 1.00 59.62 175 PRO A CA 1
ATOM 1424 C C . PRO A 1 175 ? -13.219 17.992 21.698 1.00 59.62 175 PRO A C 1
ATOM 1426 O O . PRO A 1 175 ? -13.551 16.817 21.811 1.00 59.62 175 PRO A O 1
ATOM 1429 N N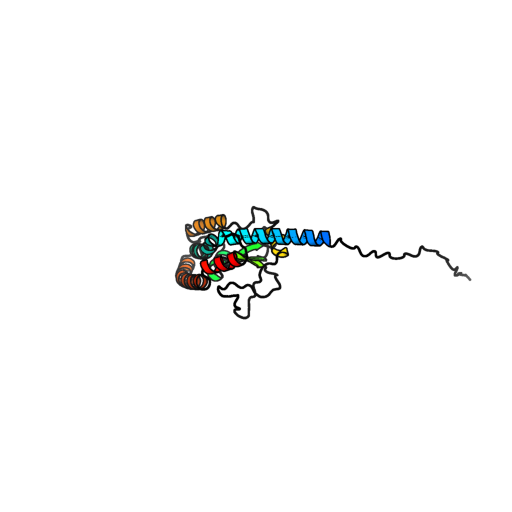 . GLU A 1 176 ? -13.815 18.831 20.847 1.00 63.81 176 GLU A N 1
ATOM 1430 C CA . GLU A 1 176 ? -14.913 18.463 19.946 1.00 63.81 176 GLU A CA 1
ATOM 1431 C C . GLU A 1 176 ? -14.427 17.617 18.757 1.00 63.81 176 GLU A C 1
ATOM 1433 O O . GLU A 1 176 ? -14.986 16.553 18.510 1.00 63.81 176 GLU A O 1
ATOM 1438 N N . GLU A 1 177 ? -13.322 17.998 18.104 1.00 60.53 177 GLU A N 1
ATOM 1439 C CA . GLU A 1 177 ? -12.693 17.203 17.032 1.00 60.53 177 GLU A CA 1
ATOM 1440 C C . GLU A 1 177 ? -12.196 15.847 17.552 1.00 60.53 177 GLU A C 1
ATOM 1442 O O . GLU A 1 177 ? -12.291 14.830 16.869 1.00 60.53 177 GLU A O 1
ATOM 1447 N N . VAL A 1 178 ? -11.730 15.814 18.804 1.00 60.75 178 VAL A N 1
ATOM 1448 C CA . VAL A 1 178 ? -11.358 14.580 19.505 1.00 60.75 178 VAL A CA 1
ATOM 1449 C C . VAL A 1 178 ? -12.586 13.705 19.765 1.00 60.75 178 VAL A C 1
ATOM 1451 O O . VAL A 1 178 ? -12.546 12.501 19.520 1.00 60.75 178 VAL A O 1
ATOM 1454 N N . ALA A 1 179 ? -13.693 14.288 20.229 1.00 61.00 179 ALA A N 1
ATOM 1455 C CA . ALA A 1 179 ? -14.926 13.555 20.506 1.00 61.00 179 ALA A CA 1
ATOM 1456 C C . ALA A 1 179 ? -15.572 12.971 19.238 1.00 61.00 179 ALA A C 1
ATOM 1458 O O . ALA A 1 179 ? -16.077 11.846 19.280 1.00 61.00 179 ALA A O 1
ATOM 1459 N N . ASP A 1 180 ? -15.538 13.697 18.121 1.00 65.25 180 ASP A N 1
ATOM 1460 C CA . ASP A 1 180 ? -16.028 13.206 16.830 1.00 65.25 180 ASP A CA 1
ATOM 1461 C C . ASP A 1 180 ? -15.085 12.146 16.242 1.00 65.25 180 ASP A C 1
ATOM 1463 O O . ASP A 1 180 ? -15.547 11.088 15.810 1.00 65.25 180 ASP A O 1
ATOM 1467 N N . ALA A 1 181 ? -13.764 12.338 16.357 1.00 64.06 181 ALA A N 1
ATOM 1468 C CA . ALA A 1 181 ? -12.785 11.318 15.987 1.00 64.06 181 ALA A CA 1
ATOM 1469 C C . ALA A 1 181 ? -12.987 10.011 16.772 1.00 64.06 181 ALA A C 1
ATOM 1471 O O . ALA A 1 181 ? -12.928 8.939 16.177 1.00 64.06 181 ALA A O 1
ATOM 1472 N N . PHE A 1 182 ? -13.275 10.074 18.078 1.00 65.06 182 PHE A N 1
ATOM 1473 C CA . PHE A 1 182 ? -13.557 8.889 18.897 1.00 65.06 182 PHE A CA 1
ATOM 1474 C C . PHE A 1 182 ? -14.890 8.218 18.568 1.00 65.06 182 PHE A C 1
ATOM 1476 O O . PHE A 1 182 ? -14.968 6.989 18.591 1.00 65.06 182 PHE A O 1
ATOM 1483 N N . ARG A 1 183 ? -15.937 9.001 18.286 1.00 68.06 183 ARG A N 1
ATOM 1484 C CA . ARG A 1 183 ? -17.272 8.469 17.981 1.00 68.06 183 ARG A CA 1
ATOM 1485 C C . ARG A 1 183 ? -17.259 7.637 16.709 1.00 68.06 183 ARG A C 1
ATOM 1487 O O . ARG A 1 183 ? -17.836 6.553 16.685 1.00 68.06 183 ARG A O 1
ATOM 1494 N N . ASP A 1 184 ? -16.560 8.122 15.693 1.00 76.00 184 ASP A N 1
ATOM 1495 C CA . ASP A 1 184 ? -16.511 7.445 14.407 1.00 76.00 184 ASP A CA 1
ATOM 1496 C C . ASP A 1 184 ? -15.442 6.343 14.368 1.00 76.00 184 ASP A C 1
ATOM 1498 O O . ASP A 1 184 ? -15.507 5.457 13.519 1.00 76.00 184 ASP A O 1
ATOM 1502 N N . LYS A 1 185 ? -14.470 6.347 15.294 1.00 83.44 185 LYS A N 1
ATOM 1503 C CA . LYS A 1 185 ? -13.360 5.380 15.308 1.00 83.44 185 LYS A CA 1
ATOM 1504 C C . LYS A 1 185 ? -13.828 3.932 15.395 1.00 83.44 185 LYS A C 1
ATOM 1506 O O . LYS A 1 185 ? -13.296 3.095 14.677 1.00 83.44 185 LYS A O 1
ATOM 1511 N N . GLU A 1 186 ? -14.814 3.631 16.240 1.00 85.00 186 GLU A N 1
ATOM 1512 C CA . GLU A 1 186 ? -15.329 2.260 16.358 1.00 85.00 186 GLU A CA 1
ATOM 1513 C C . GLU A 1 186 ? -16.061 1.826 15.084 1.00 85.00 186 GLU A C 1
ATOM 1515 O O . GLU A 1 186 ? -15.877 0.705 14.622 1.00 85.00 186 GLU A O 1
ATOM 1520 N N . GLN A 1 187 ? -16.826 2.731 14.470 1.00 87.12 187 GLN A N 1
ATOM 1521 C CA . GLN A 1 187 ? -17.485 2.465 13.194 1.00 87.12 187 GLN A CA 1
ATOM 1522 C C . GLN A 1 187 ? -16.454 2.221 12.082 1.00 87.12 187 GLN A C 1
ATOM 1524 O O . GLN A 1 187 ? -16.541 1.219 11.376 1.00 87.12 187 GLN A O 1
ATOM 1529 N N . TYR A 1 188 ? -15.429 3.072 11.974 1.00 86.50 188 TYR A N 1
ATOM 1530 C CA . TYR A 1 188 ? -14.343 2.875 11.012 1.00 86.50 188 TYR A CA 1
ATOM 1531 C C . TYR A 1 188 ? -13.530 1.614 11.297 1.00 86.50 188 TYR A C 1
ATOM 1533 O O . TYR A 1 188 ? -13.037 0.995 10.360 1.00 86.50 188 TYR A O 1
ATOM 1541 N N . ARG A 1 189 ? -13.396 1.205 12.563 1.00 92.00 189 ARG A N 1
ATOM 1542 C CA . ARG A 1 189 ? -12.754 -0.063 12.919 1.00 92.00 189 ARG A CA 1
ATOM 1543 C C . ARG A 1 189 ? -13.548 -1.249 12.384 1.00 92.00 189 ARG A C 1
ATOM 1545 O O . ARG A 1 189 ? -12.946 -2.125 11.780 1.00 92.00 189 ARG A O 1
ATOM 1552 N N . LEU A 1 190 ? -14.872 -1.251 12.553 1.00 91.00 190 LEU A N 1
ATOM 1553 C CA . LEU A 1 190 ? -15.743 -2.300 12.013 1.00 91.00 190 LEU A CA 1
ATOM 1554 C C . LEU A 1 190 ? -15.672 -2.357 10.482 1.00 91.00 190 LEU A C 1
ATOM 1556 O O . LEU A 1 190 ? -15.480 -3.430 9.917 1.00 91.00 190 LEU A O 1
ATOM 1560 N N . GLU A 1 191 ? -15.754 -1.205 9.814 1.00 88.56 191 GLU A N 1
ATOM 1561 C CA . GLU A 1 191 ? -15.608 -1.115 8.354 1.00 88.56 191 GLU A CA 1
ATOM 1562 C C . GLU A 1 191 ? -14.230 -1.606 7.889 1.00 88.56 191 GLU A C 1
ATOM 1564 O O . GLU A 1 191 ? -14.118 -2.328 6.895 1.00 88.56 191 GLU A O 1
ATOM 1569 N N . LEU A 1 192 ? -13.169 -1.256 8.620 1.00 91.44 192 LEU A N 1
ATOM 1570 C CA . LEU A 1 192 ? -11.820 -1.729 8.339 1.00 91.44 192 LEU A CA 1
ATOM 1571 C C . LEU A 1 192 ? -11.706 -3.243 8.537 1.00 91.44 192 LEU A C 1
ATOM 1573 O O . LEU A 1 192 ? -11.166 -3.918 7.664 1.00 91.44 192 LEU A O 1
ATOM 1577 N N . ASP A 1 193 ? -12.245 -3.795 9.621 1.00 93.38 193 ASP A N 1
ATOM 1578 C CA . ASP A 1 193 ? -12.264 -5.238 9.866 1.00 93.38 193 ASP A CA 1
ATOM 1579 C C . ASP A 1 193 ? -12.982 -5.990 8.735 1.00 93.38 193 ASP A C 1
ATOM 1581 O O . ASP A 1 193 ? -12.469 -6.998 8.240 1.00 93.38 193 ASP A O 1
ATOM 1585 N N . GLU A 1 194 ? -14.111 -5.466 8.248 1.00 88.62 194 GLU A N 1
ATOM 1586 C CA . GLU A 1 194 ? -14.808 -6.001 7.074 1.00 88.62 194 GLU A CA 1
ATOM 1587 C C . GLU A 1 194 ? -13.928 -5.940 5.815 1.00 88.62 194 GLU A C 1
ATOM 1589 O O . GLU A 1 194 ? -13.756 -6.947 5.117 1.00 88.62 194 GLU A O 1
ATOM 1594 N N . MET A 1 195 ? -13.298 -4.793 5.537 1.00 86.25 195 MET A N 1
ATOM 1595 C CA . MET A 1 195 ? -12.386 -4.637 4.397 1.00 86.25 195 MET A CA 1
ATOM 1596 C C . MET A 1 195 ? -11.187 -5.588 4.464 1.00 86.25 195 MET A C 1
ATOM 1598 O O . MET A 1 195 ? -10.780 -6.128 3.430 1.00 86.25 195 MET A O 1
ATOM 1602 N N . MET A 1 196 ? -10.623 -5.819 5.647 1.00 87.69 196 MET A N 1
ATOM 1603 C CA . MET A 1 196 ? -9.514 -6.753 5.850 1.00 87.69 196 MET A CA 1
ATOM 1604 C C . MET A 1 196 ? -9.964 -8.214 5.709 1.00 87.69 196 MET A C 1
ATOM 1606 O O . MET A 1 196 ? -9.220 -9.024 5.149 1.00 87.69 196 MET A O 1
ATOM 1610 N N . ALA A 1 197 ? -11.180 -8.547 6.154 1.00 87.19 197 ALA A N 1
ATO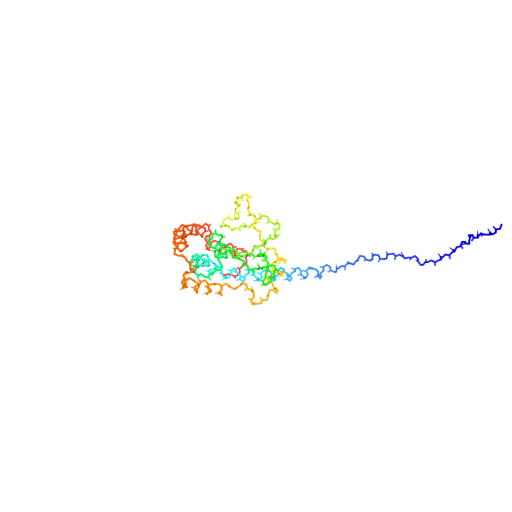M 1611 C CA . ALA A 1 197 ? -11.763 -9.886 6.058 1.00 87.19 197 ALA A CA 1
ATOM 1612 C C . ALA A 1 197 ? -12.197 -10.263 4.632 1.00 87.19 197 ALA A C 1
ATOM 1614 O O . ALA A 1 197 ? -12.116 -11.431 4.259 1.00 87.19 197 ALA A O 1
ATOM 1615 N N . THR A 1 198 ? -12.615 -9.293 3.811 1.00 84.00 198 THR A N 1
ATOM 1616 C CA . THR A 1 198 ? -12.958 -9.525 2.388 1.00 84.00 198 THR A CA 1
ATOM 1617 C C . THR A 1 198 ? -11.758 -9.952 1.544 1.00 84.00 198 THR A C 1
ATOM 1619 O O . THR A 1 198 ? -11.922 -10.553 0.480 1.00 84.00 198 THR A O 1
ATOM 1622 N N . LEU A 1 199 ? -10.548 -9.669 2.032 1.00 79.25 199 LEU A N 1
ATOM 1623 C CA . LEU A 1 199 ? -9.302 -10.056 1.399 1.00 79.25 199 LEU A CA 1
ATOM 1624 C C . LEU A 1 199 ? -8.307 -10.588 2.442 1.00 79.25 199 LEU A C 1
ATOM 1626 O O . LEU A 1 199 ? -7.376 -9.874 2.840 1.00 79.25 199 LEU A O 1
ATOM 1630 N N . PRO A 1 200 ? -8.502 -11.837 2.895 1.00 86.00 200 PRO A N 1
ATOM 1631 C CA . PRO A 1 200 ? -7.632 -12.502 3.851 1.00 86.00 200 PRO A CA 1
ATOM 1632 C C . PRO A 1 200 ? -6.185 -12.556 3.373 1.00 86.00 200 PRO A C 1
ATOM 1634 O O . PRO A 1 200 ? -5.899 -12.805 2.202 1.00 86.00 200 PRO A O 1
ATOM 1637 N N . GLU A 1 201 ? -5.264 -12.368 4.309 1.00 87.69 201 GLU A N 1
ATOM 1638 C CA . GLU A 1 201 ? -3.832 -12.355 4.026 1.00 87.69 201 GLU A CA 1
ATOM 1639 C C . GLU A 1 201 ? -3.328 -13.665 3.414 1.00 87.69 201 GLU A C 1
ATOM 1641 O O . GLU A 1 201 ? -2.588 -13.641 2.435 1.00 87.69 201 GLU A O 1
ATOM 1646 N N . GLU A 1 202 ? -3.770 -14.809 3.939 1.00 88.44 202 GLU A N 1
ATOM 1647 C CA . GLU A 1 202 ? -3.377 -16.126 3.425 1.00 88.44 202 GLU A CA 1
ATOM 1648 C C . GLU A 1 202 ? -3.737 -16.282 1.944 1.00 88.44 202 GLU A C 1
ATOM 1650 O O . GLU A 1 202 ? -2.933 -16.759 1.149 1.00 88.44 202 GLU A O 1
ATOM 1655 N N . GLN A 1 203 ? -4.908 -15.781 1.547 1.00 84.38 203 GLN A N 1
ATOM 1656 C CA . GLN A 1 203 ? -5.367 -15.845 0.163 1.00 84.38 203 GLN A CA 1
ATOM 1657 C C . GLN A 1 203 ? -4.554 -14.924 -0.754 1.00 84.38 203 GLN A C 1
ATOM 1659 O O . GLN A 1 203 ? -4.268 -15.287 -1.893 1.00 84.38 203 GLN A O 1
ATOM 1664 N N . VAL A 1 204 ? -4.129 -13.757 -0.262 1.00 83.00 204 VAL A N 1
ATOM 1665 C CA . VAL A 1 204 ? -3.196 -12.880 -0.987 1.00 83.00 204 VAL A CA 1
ATOM 1666 C C . VAL A 1 204 ? -1.851 -13.578 -1.180 1.00 83.00 204 VAL A C 1
ATOM 1668 O O . VAL A 1 204 ? -1.338 -13.622 -2.299 1.00 83.00 204 VAL A O 1
ATOM 1671 N N . LEU A 1 205 ? -1.298 -14.158 -0.113 1.00 84.19 205 LEU A N 1
ATOM 1672 C CA . LEU A 1 205 ? -0.025 -14.876 -0.151 1.00 84.19 205 LEU A CA 1
ATOM 1673 C C . LEU A 1 205 ? -0.067 -16.056 -1.125 1.00 84.19 205 LEU A C 1
ATOM 1675 O O . LEU A 1 205 ? 0.858 -16.224 -1.917 1.00 84.19 205 LEU A O 1
ATOM 1679 N N . ASP A 1 206 ? -1.143 -16.839 -1.131 1.00 81.88 206 ASP A N 1
ATOM 1680 C CA . ASP A 1 206 ? -1.297 -17.970 -2.049 1.00 81.88 206 ASP A CA 1
ATOM 1681 C C . ASP A 1 206 ? -1.354 -17.522 -3.514 1.00 81.88 206 ASP A C 1
ATOM 1683 O O . ASP A 1 206 ? -0.695 -18.110 -4.380 1.00 81.88 206 ASP A O 1
ATOM 1687 N N . VAL A 1 207 ? -2.068 -16.429 -3.800 1.00 76.12 207 VAL A N 1
ATOM 1688 C CA . VAL A 1 207 ? -2.102 -15.834 -5.143 1.00 76.12 207 VAL A CA 1
ATOM 1689 C C . VAL A 1 207 ? -0.710 -15.364 -5.560 1.00 76.12 207 VAL A C 1
ATOM 1691 O O . VAL A 1 207 ? -0.281 -15.651 -6.680 1.00 76.12 207 VAL A O 1
ATOM 1694 N N . LEU A 1 208 ? 0.020 -14.682 -4.680 1.00 77.94 208 LEU A N 1
ATOM 1695 C CA . LEU A 1 208 ? 1.373 -14.207 -4.962 1.00 77.94 208 LEU A CA 1
ATOM 1696 C C . LEU A 1 208 ? 2.344 -15.381 -5.201 1.00 77.94 208 LEU A C 1
ATOM 1698 O O . LEU A 1 208 ? 3.048 -15.393 -6.214 1.00 77.94 208 LEU A O 1
ATOM 1702 N N . ARG A 1 209 ? 2.310 -16.433 -4.373 1.00 80.94 209 ARG A N 1
ATOM 1703 C CA . ARG A 1 209 ? 3.128 -17.647 -4.571 1.00 80.94 209 ARG A CA 1
ATOM 1704 C C . ARG A 1 209 ? 2.824 -18.316 -5.907 1.00 80.94 209 ARG A C 1
ATOM 1706 O O . ARG A 1 209 ? 3.744 -18.679 -6.636 1.00 80.94 209 ARG A O 1
ATOM 1713 N N . SER A 1 210 ? 1.544 -18.415 -6.281 1.00 75.00 210 SER A N 1
ATOM 1714 C CA . SER A 1 210 ? 1.128 -19.004 -7.565 1.00 75.00 210 SER A CA 1
ATOM 1715 C C . SER A 1 210 ? 1.657 -18.240 -8.787 1.00 75.00 210 SER A C 1
ATOM 1717 O O . SER A 1 210 ? 1.788 -18.809 -9.870 1.00 75.00 210 SER A O 1
ATOM 1719 N N . ARG A 1 211 ? 1.997 -16.958 -8.611 1.00 71.50 211 ARG A N 1
ATOM 1720 C CA . ARG A 1 211 ? 2.574 -16.084 -9.640 1.00 71.50 211 ARG A CA 1
ATOM 1721 C C . ARG A 1 211 ? 4.105 -16.037 -9.611 1.00 71.50 211 ARG A C 1
ATOM 1723 O O . ARG A 1 211 ? 4.692 -15.255 -10.353 1.00 71.50 211 ARG A O 1
ATOM 1730 N N . GLY A 1 212 ? 4.748 -16.869 -8.790 1.00 74.69 212 GLY A N 1
ATOM 1731 C CA . GLY A 1 212 ? 6.206 -16.952 -8.699 1.00 74.69 212 GLY A CA 1
ATOM 1732 C C . GLY A 1 212 ? 6.842 -15.852 -7.849 1.00 74.69 212 GLY A C 1
ATOM 1733 O O . GLY A 1 212 ? 8.029 -15.572 -8.015 1.00 74.69 212 GLY A O 1
ATOM 1734 N N . PHE A 1 213 ? 6.071 -15.210 -6.964 1.00 77.06 213 PHE A N 1
ATOM 1735 C CA . PHE A 1 213 ? 6.642 -14.325 -5.952 1.00 77.06 213 PHE A CA 1
ATOM 1736 C C . PHE A 1 213 ? 7.292 -15.139 -4.830 1.00 77.06 213 PHE A C 1
ATOM 1738 O O . PHE A 1 213 ? 6.741 -16.150 -4.394 1.00 77.06 213 PHE A O 1
ATOM 1745 N N . ASP A 1 214 ? 8.474 -14.701 -4.399 1.00 78.56 214 ASP A N 1
ATOM 1746 C CA . ASP A 1 214 ? 9.247 -15.340 -3.333 1.00 78.56 214 ASP A CA 1
ATOM 1747 C C . ASP A 1 214 ? 9.001 -14.558 -2.039 1.00 78.56 214 ASP A C 1
ATOM 1749 O O . ASP A 1 214 ? 9.609 -13.505 -1.818 1.00 78.56 214 ASP A O 1
ATOM 1753 N N . ILE A 1 215 ? 8.026 -15.037 -1.263 1.00 71.88 215 ILE A N 1
ATOM 1754 C CA . ILE A 1 215 ? 7.377 -14.370 -0.120 1.00 71.88 215 ILE A CA 1
ATOM 1755 C C . ILE A 1 215 ? 7.376 -15.243 1.126 1.00 71.88 215 ILE A C 1
ATOM 1757 O O . ILE A 1 215 ? 6.923 -16.411 1.033 1.00 71.88 215 ILE A O 1
#